Protein AF-A0A530BEJ3-F1 (afdb_monomer_lite)

Sequence (198 aa):
GYVRYDIGVGDVGSFDGARSFDHEDGDQQDTFYKNTRFTLKTWTGQETELGTLKTYTETRFNFGNRNGYGAFSTDGDPIGNPAGNKNVSLNFAWIQLGGLRVGKDESAFDTFIGYAGNVIQDTLVPYGDFDTNVVQYYFDAGNGFSAVVSLEEGSGVVGTIDSYVPHVVGGVKWTQGWGAITGVIAYDSNYEEVAGKV

Secondary structure (DSSP, 8-state):
-EEEEEEE-S-GGGSSEEEEE-TTT--EEEEEEEEEEEEEEEEEEEEETTEEEEEEEEEEEEEE--SBPPEE-TTS-EEE---EEPPPEEEEEEEEETTEEEEEE--HHHHTTTTT-S-TTGGGS--S-S-EEEEEEEEE-SSSEEEEEEEE---HHHHS-SSS--EEEEEEEEEETTEEEEEEEEEETTTTEEEEE-

pLDDT: mean 92.16, std 8.57, range [55.56, 98.44]

Foldseek 3Di:
DDKDKDKAFDALVVQFWEWWADPPPRDIDTDIWIKIKDKDKDKDWDQDPQGIKMWIWIKIKMWTWGSYFFDADPVGHTPITDIGTDDIDTQDTWIDTNQWIWFWFFDCQAPVVPHPPDDPCSPPDDDGASIWTWGKGWDDPVQQKIKMKIFTQGDDDQGGDPDPGGKIKIKIKGADPVGIDIKMKIQRPSVRDIDIDD

Structure (mmCIF, N/CA/C/O backbone):
data_AF-A0A530BEJ3-F1
#
_entry.id   AF-A0A530BEJ3-F1
#
loop_
_atom_site.group_PDB
_atom_site.id
_atom_site.type_symbol
_atom_site.label_atom_id
_atom_site.label_alt_id
_atom_site.label_comp_id
_atom_site.label_asym_id
_atom_site.label_entity_id
_atom_site.label_seq_id
_atom_site.pdbx_PDB_ins_code
_atom_site.Cartn_x
_atom_site.Cartn_y
_atom_site.Cartn_z
_atom_site.occupancy
_atom_site.B_iso_or_equiv
_atom_site.auth_seq_id
_atom_site.auth_comp_id
_atom_site.auth_asym_id
_atom_site.auth_atom_id
_atom_site.pdbx_PDB_model_num
ATOM 1 N N . GLY A 1 1 ? 14.530 -0.044 9.443 1.00 92.88 1 GLY A N 1
ATOM 2 C CA . GLY A 1 1 ? 14.523 0.013 7.967 1.00 92.88 1 GLY A CA 1
ATOM 3 C C . GLY A 1 1 ? 15.412 -1.072 7.394 1.00 92.88 1 GLY A C 1
ATOM 4 O O . GLY A 1 1 ? 16.004 -1.806 8.173 1.00 92.88 1 GLY A O 1
ATOM 5 N N . TYR A 1 2 ? 15.501 -1.188 6.071 1.00 97.06 2 TYR A N 1
ATOM 6 C CA . TYR A 1 2 ? 16.377 -2.150 5.385 1.00 97.06 2 TYR A CA 1
ATOM 7 C C . TYR A 1 2 ? 16.766 -1.646 3.991 1.00 97.06 2 TYR A C 1
ATOM 9 O O . TYR A 1 2 ? 16.135 -0.727 3.463 1.00 97.06 2 TYR A O 1
ATOM 17 N N . VAL A 1 3 ? 17.790 -2.262 3.399 1.00 97.69 3 VAL A N 1
ATOM 18 C CA . VAL A 1 3 ? 18.148 -2.085 1.987 1.00 97.69 3 VAL A CA 1
ATOM 19 C C . VAL A 1 3 ? 17.840 -3.377 1.240 1.00 97.69 3 VAL A C 1
ATOM 21 O O . VAL A 1 3 ? 18.161 -4.460 1.724 1.00 97.69 3 VAL A O 1
ATOM 24 N N . ARG A 1 4 ? 17.206 -3.260 0.076 1.00 96.44 4 ARG A N 1
ATOM 25 C CA . ARG A 1 4 ? 16.942 -4.361 -0.855 1.00 96.44 4 ARG A CA 1
ATOM 26 C C . ARG A 1 4 ? 17.582 -4.041 -2.199 1.00 96.44 4 ARG A C 1
ATOM 28 O O . ARG A 1 4 ? 17.553 -2.890 -2.629 1.00 96.44 4 ARG A O 1
ATOM 35 N N . TYR A 1 5 ? 18.146 -5.057 -2.837 1.00 96.75 5 TYR A N 1
ATOM 36 C CA . TYR A 1 5 ? 18.652 -4.982 -4.200 1.00 96.75 5 TYR A CA 1
ATOM 37 C C . TYR A 1 5 ? 17.941 -6.027 -5.049 1.00 96.75 5 TYR A C 1
ATOM 39 O O . TYR A 1 5 ? 17.932 -7.202 -4.688 1.00 96.75 5 TYR A O 1
ATOM 47 N N . ASP A 1 6 ? 17.362 -5.583 -6.155 1.00 94.44 6 ASP A N 1
ATOM 48 C CA . ASP A 1 6 ? 16.705 -6.421 -7.146 1.00 94.44 6 ASP A CA 1
ATOM 49 C C . ASP A 1 6 ? 17.544 -6.436 -8.422 1.00 94.44 6 ASP A C 1
ATOM 51 O O . ASP A 1 6 ? 17.973 -5.380 -8.901 1.00 94.44 6 ASP A O 1
ATOM 55 N N . ILE A 1 7 ? 17.762 -7.634 -8.965 1.00 95.25 7 ILE A N 1
ATOM 56 C CA . ILE A 1 7 ? 18.330 -7.846 -10.293 1.00 95.25 7 ILE A CA 1
ATOM 57 C C . ILE A 1 7 ? 17.435 -8.814 -11.063 1.00 95.25 7 ILE A C 1
ATOM 59 O O . ILE A 1 7 ? 17.108 -9.885 -10.558 1.00 95.25 7 ILE A O 1
ATOM 63 N N . GLY A 1 8 ? 17.036 -8.415 -12.265 1.00 92.94 8 GLY A N 1
ATOM 64 C CA . GLY A 1 8 ? 16.143 -9.171 -13.132 1.00 92.94 8 GLY A CA 1
ATOM 65 C C . GLY A 1 8 ? 16.723 -9.348 -14.531 1.00 92.94 8 GLY A C 1
ATOM 66 O O . GLY A 1 8 ? 17.549 -8.550 -14.991 1.00 92.94 8 GLY A O 1
ATOM 67 N N . VAL A 1 9 ? 16.303 -10.430 -15.179 1.00 92.69 9 VAL A N 1
ATOM 68 C CA . VAL A 1 9 ? 16.592 -10.774 -16.574 1.00 92.69 9 VAL A CA 1
ATOM 69 C C . VAL A 1 9 ? 15.315 -11.297 -17.214 1.00 92.69 9 VAL A C 1
ATOM 71 O O . VAL A 1 9 ? 14.452 -11.830 -16.518 1.00 92.69 9 VAL A O 1
ATOM 74 N N . GLY A 1 10 ? 15.228 -11.213 -18.537 1.00 88.69 10 GLY A N 1
ATOM 75 C CA . GLY A 1 10 ? 14.105 -11.751 -19.297 1.00 88.69 10 GLY A CA 1
ATOM 76 C C . GLY A 1 10 ? 13.384 -10.683 -20.101 1.00 88.69 10 GLY A C 1
ATOM 77 O O . GLY A 1 10 ? 13.915 -9.598 -20.342 1.00 88.69 10 GLY A O 1
ATOM 78 N N . ASP A 1 11 ? 12.179 -11.028 -20.538 1.00 88.12 11 ASP A N 1
ATOM 79 C CA . ASP A 1 11 ? 11.353 -10.159 -21.365 1.00 88.12 11 ASP A CA 1
ATOM 80 C C . ASP A 1 11 ? 10.745 -9.009 -20.548 1.00 88.12 11 ASP A C 1
ATOM 82 O O . ASP A 1 11 ? 10.451 -9.143 -19.360 1.00 88.12 11 ASP A O 1
ATOM 86 N N . VAL A 1 12 ? 10.522 -7.859 -21.185 1.00 86.62 12 VAL A N 1
ATOM 87 C CA . VAL A 1 12 ? 9.914 -6.695 -20.522 1.00 86.62 12 VAL A CA 1
ATOM 88 C C . VAL A 1 12 ? 8.526 -7.031 -19.962 1.00 86.62 12 VAL A C 1
ATOM 90 O O . VAL A 1 12 ? 8.186 -6.558 -18.879 1.00 86.62 12 VAL A O 1
ATOM 93 N N . GLY A 1 13 ? 7.761 -7.897 -20.632 1.00 82.88 13 GLY A N 1
ATOM 94 C CA . GLY A 1 13 ? 6.444 -8.349 -20.189 1.00 82.88 13 GLY A CA 1
ATOM 95 C C . GLY A 1 13 ? 6.450 -9.246 -18.947 1.00 82.88 13 GLY A C 1
ATOM 96 O O . GLY A 1 13 ? 5.382 -9.506 -18.400 1.00 82.88 13 GLY A O 1
ATOM 97 N N . SER A 1 14 ? 7.613 -9.706 -18.469 1.00 80.12 14 SER A N 1
ATOM 98 C CA . SER A 1 14 ? 7.716 -10.562 -17.279 1.00 80.12 14 SER A CA 1
ATOM 99 C C . SER A 1 14 ? 7.939 -9.792 -15.969 1.00 80.12 14 SER A C 1
ATOM 101 O O . SER A 1 14 ? 8.347 -10.410 -14.992 1.00 80.12 14 SER A O 1
ATOM 103 N N . PHE A 1 15 ? 7.751 -8.463 -15.946 1.00 79.25 15 PHE A N 1
ATOM 104 C CA . PHE A 1 15 ? 8.042 -7.521 -14.837 1.00 79.25 15 PHE A CA 1
ATOM 105 C C . PHE A 1 15 ? 9.501 -7.447 -14.348 1.00 79.25 15 PHE A C 1
ATOM 107 O O . PHE A 1 15 ? 9.870 -6.508 -13.639 1.00 79.25 15 PHE A O 1
ATOM 114 N N . ASP A 1 16 ? 10.344 -8.380 -14.784 1.00 85.69 16 ASP A N 1
ATOM 115 C CA . ASP A 1 16 ? 11.740 -8.514 -14.368 1.00 85.69 16 ASP A CA 1
ATOM 116 C C . ASP A 1 16 ? 12.731 -8.209 -15.506 1.00 85.69 16 ASP A C 1
ATOM 118 O O . ASP A 1 16 ? 13.935 -8.097 -15.270 1.00 85.69 16 ASP A O 1
ATOM 122 N N . GLY A 1 17 ? 12.249 -8.066 -16.744 1.00 90.62 17 GLY A N 1
ATOM 123 C CA . GLY A 1 17 ? 13.074 -7.736 -17.904 1.00 90.62 17 GLY A CA 1
ATOM 124 C C . GLY A 1 17 ? 13.313 -6.241 -18.093 1.00 90.62 17 GLY A C 1
ATOM 125 O O . GLY A 1 17 ? 12.565 -5.391 -17.607 1.00 90.62 17 GLY A O 1
ATOM 126 N N . ALA A 1 18 ? 14.353 -5.900 -18.844 1.00 95.25 18 ALA A N 1
ATOM 127 C CA . ALA A 1 18 ? 14.614 -4.537 -19.286 1.00 95.25 18 ALA A CA 1
ATOM 128 C C . ALA A 1 18 ? 15.302 -4.561 -20.651 1.00 95.25 18 ALA A C 1
ATOM 130 O O . ALA A 1 18 ? 16.124 -5.433 -20.926 1.00 95.25 18 ALA A O 1
ATOM 131 N N . ARG A 1 19 ? 15.010 -3.566 -21.489 1.00 95.38 19 ARG A N 1
ATOM 132 C CA . ARG A 1 19 ? 15.746 -3.315 -22.734 1.00 95.38 19 ARG A CA 1
ATOM 133 C C . ARG A 1 19 ? 16.326 -1.913 -22.751 1.00 95.38 19 ARG A C 1
ATOM 135 O O . ARG A 1 19 ? 15.795 -1.012 -22.104 1.00 95.38 19 ARG A O 1
ATOM 142 N N . SER A 1 20 ? 17.401 -1.732 -23.505 1.00 94.88 20 SER A N 1
ATOM 143 C CA . SER A 1 20 ? 18.014 -0.435 -23.800 1.00 94.88 20 SER A CA 1
ATOM 144 C C . SER A 1 20 ? 18.422 -0.385 -25.272 1.00 94.88 20 SER A C 1
ATOM 146 O O . SER A 1 20 ? 18.297 -1.381 -25.977 1.00 94.88 20 SER A O 1
ATOM 148 N N . PHE A 1 21 ? 18.884 0.770 -25.733 1.00 94.06 21 PHE A N 1
ATOM 149 C CA . PHE A 1 21 ? 19.550 0.889 -27.025 1.00 94.06 21 PHE A CA 1
ATOM 150 C C . PHE A 1 21 ? 21.055 0.764 -26.834 1.00 94.06 21 PHE A C 1
ATOM 152 O O . PHE A 1 21 ? 21.587 1.244 -25.824 1.00 94.06 21 PHE A O 1
ATOM 159 N N . ASP A 1 22 ? 21.706 0.099 -27.777 1.00 90.50 22 ASP A N 1
ATOM 160 C CA . ASP A 1 22 ? 23.146 0.166 -27.935 1.00 90.50 22 ASP A CA 1
ATOM 161 C C . ASP A 1 22 ? 23.562 1.602 -28.301 1.00 90.50 22 ASP A C 1
ATOM 163 O O . ASP A 1 22 ? 22.827 2.332 -28.969 1.00 90.50 22 ASP A O 1
ATOM 167 N N . HIS A 1 23 ? 24.712 2.044 -27.797 1.00 86.56 23 HIS A N 1
ATOM 168 C CA . HIS A 1 23 ? 25.168 3.422 -27.987 1.00 86.56 23 HIS A CA 1
ATOM 169 C C . HIS A 1 23 ? 25.959 3.637 -29.285 1.00 86.56 23 HIS A C 1
ATOM 171 O O . HIS A 1 23 ? 26.172 4.789 -29.660 1.00 86.56 23 HIS A O 1
ATOM 177 N N . GLU A 1 24 ? 26.416 2.573 -29.942 1.00 86.94 24 GLU A N 1
ATOM 178 C CA . GLU A 1 24 ? 27.196 2.628 -31.177 1.00 86.94 24 GLU A CA 1
ATOM 179 C C . GLU A 1 24 ? 26.294 2.591 -32.414 1.00 86.94 24 GLU A C 1
ATOM 181 O O . GLU A 1 24 ? 26.478 3.408 -33.319 1.00 86.94 24 GLU A O 1
ATOM 186 N N . ASP A 1 25 ? 25.298 1.701 -32.440 1.00 87.19 25 ASP A N 1
ATOM 187 C CA . ASP A 1 25 ? 24.424 1.499 -33.607 1.00 87.19 25 ASP A CA 1
ATOM 188 C C . ASP A 1 25 ? 22.932 1.786 -33.357 1.00 87.19 25 ASP A C 1
ATOM 190 O O . ASP A 1 25 ? 22.165 1.926 -34.312 1.00 87.19 25 ASP A O 1
ATOM 194 N N . GLY A 1 26 ? 22.520 1.974 -32.098 1.00 85.50 26 GLY A N 1
ATOM 195 C CA . GLY A 1 26 ? 21.131 2.259 -31.736 1.00 85.50 26 GLY A CA 1
ATOM 196 C C . GLY A 1 26 ? 20.221 1.030 -31.729 1.00 85.50 26 GLY A C 1
ATOM 197 O O . GLY A 1 26 ? 19.017 1.177 -31.486 1.00 85.50 26 GLY A O 1
ATOM 198 N N . ASP A 1 27 ? 20.762 -0.170 -31.954 1.00 90.69 27 ASP A N 1
ATOM 199 C CA . ASP A 1 27 ? 19.980 -1.398 -31.935 1.00 90.69 27 ASP A CA 1
ATOM 200 C C . ASP A 1 27 ? 19.428 -1.673 -30.535 1.00 90.69 27 ASP A C 1
ATOM 202 O O . ASP A 1 27 ? 20.025 -1.363 -29.500 1.00 90.69 27 ASP A O 1
ATOM 206 N N . GLN A 1 28 ? 18.237 -2.267 -30.481 1.00 92.06 28 GLN A N 1
ATOM 207 C CA . GLN A 1 28 ? 17.634 -2.629 -29.208 1.00 92.06 28 GLN A CA 1
ATOM 208 C C . GLN A 1 28 ? 18.311 -3.876 -28.630 1.00 92.06 28 GLN A C 1
ATOM 210 O O . GLN A 1 28 ? 18.335 -4.929 -29.262 1.00 92.06 28 GLN A O 1
ATOM 215 N N . GLN A 1 29 ? 18.765 -3.771 -27.383 1.00 92.44 29 GLN A N 1
ATOM 216 C CA . GLN A 1 29 ? 19.419 -4.840 -26.638 1.00 92.44 29 GLN A CA 1
ATOM 217 C C . GLN A 1 29 ? 18.641 -5.193 -25.370 1.00 92.44 29 GLN A C 1
ATOM 219 O O . GLN A 1 29 ? 18.113 -4.317 -24.672 1.00 92.44 29 GLN A O 1
ATOM 224 N N . ASP A 1 30 ? 18.619 -6.482 -25.035 1.00 93.50 30 ASP A N 1
ATOM 225 C CA . ASP A 1 30 ? 18.234 -6.936 -23.700 1.00 93.50 30 ASP A CA 1
ATOM 226 C C . ASP A 1 30 ? 19.287 -6.491 -22.675 1.00 93.50 30 ASP A C 1
ATOM 228 O O . ASP A 1 30 ? 20.491 -6.479 -22.934 1.00 93.50 30 ASP A O 1
ATOM 232 N N . THR A 1 31 ? 18.839 -6.104 -21.483 1.00 93.88 31 THR A N 1
ATOM 233 C CA . THR A 1 31 ? 19.718 -5.698 -20.385 1.00 93.88 31 THR A CA 1
ATOM 234 C C . THR A 1 31 ? 19.159 -6.148 -19.038 1.00 93.88 31 THR A C 1
ATOM 236 O O . THR A 1 31 ? 18.049 -6.665 -18.930 1.00 93.88 31 THR A O 1
ATOM 239 N N . PHE A 1 32 ? 19.940 -5.961 -17.978 1.00 94.56 32 PHE A N 1
ATOM 240 C CA . PHE A 1 32 ? 19.498 -6.281 -16.626 1.00 94.56 32 PHE A CA 1
ATOM 241 C C . PHE A 1 32 ? 18.538 -5.215 -16.105 1.00 94.56 32 PHE A C 1
ATOM 243 O O . PHE A 1 32 ? 18.866 -4.024 -16.105 1.00 94.56 32 PHE A O 1
ATOM 250 N N . TYR A 1 33 ? 17.408 -5.637 -15.545 1.00 95.75 33 TYR A N 1
ATOM 251 C CA . TYR A 1 33 ? 16.667 -4.794 -14.614 1.00 95.75 33 TYR A CA 1
ATOM 252 C C . TYR A 1 33 ? 17.439 -4.724 -13.293 1.00 95.75 33 TYR A C 1
ATOM 254 O O . TYR A 1 33 ? 17.886 -5.747 -12.778 1.00 95.75 33 TYR A O 1
ATOM 262 N N . LYS A 1 34 ? 17.641 -3.524 -12.746 1.00 96.38 34 LYS A N 1
ATOM 263 C CA . LYS A 1 34 ? 18.366 -3.294 -11.491 1.00 96.38 34 LYS A CA 1
ATOM 264 C C . LYS A 1 34 ? 17.678 -2.215 -10.676 1.00 96.38 34 LYS A C 1
ATOM 266 O O . LYS A 1 34 ? 17.465 -1.106 -11.168 1.00 96.38 34 LYS A O 1
ATOM 271 N N . ASN A 1 35 ? 17.409 -2.505 -9.405 1.00 96.44 35 ASN A N 1
ATOM 272 C CA . ASN A 1 35 ? 16.809 -1.543 -8.488 1.00 96.44 35 ASN A CA 1
ATOM 273 C C . ASN A 1 35 ? 17.326 -1.723 -7.054 1.00 96.44 35 ASN A C 1
ATOM 275 O O . ASN A 1 35 ? 17.108 -2.754 -6.425 1.00 96.44 35 ASN A O 1
ATOM 279 N N . THR A 1 36 ? 17.959 -0.687 -6.509 1.00 97.94 36 THR A N 1
ATOM 280 C CA . THR A 1 36 ? 18.269 -0.581 -5.080 1.00 97.94 36 THR A CA 1
ATOM 281 C C . THR A 1 36 ? 17.160 0.198 -4.387 1.00 97.94 36 THR A C 1
ATOM 283 O O . THR A 1 36 ? 16.806 1.291 -4.830 1.00 97.94 36 THR A O 1
ATOM 286 N N . ARG A 1 37 ? 16.655 -0.313 -3.263 1.00 97.88 37 ARG A N 1
ATOM 287 C CA . ARG A 1 37 ? 15.682 0.362 -2.400 1.00 97.88 37 ARG A CA 1
ATOM 288 C C . ARG A 1 37 ? 16.216 0.498 -0.984 1.00 97.88 37 ARG A C 1
ATOM 290 O O . ARG A 1 37 ? 16.525 -0.508 -0.354 1.00 97.88 37 ARG A O 1
ATOM 297 N N . PHE A 1 38 ? 16.214 1.712 -0.446 1.00 98.31 38 PHE A N 1
ATOM 298 C CA . PHE A 1 38 ? 16.290 1.948 0.994 1.00 98.31 38 PHE A CA 1
ATOM 299 C C . PHE A 1 38 ? 14.885 2.195 1.546 1.00 98.31 38 PHE A C 1
ATOM 301 O O . PHE A 1 38 ? 14.165 3.067 1.060 1.00 98.31 38 PHE A O 1
ATOM 308 N N . THR A 1 39 ? 14.500 1.426 2.562 1.00 98.38 39 THR A N 1
ATOM 309 C CA . THR A 1 39 ? 13.225 1.576 3.270 1.00 98.38 39 THR A CA 1
ATOM 310 C C . THR A 1 39 ? 13.486 2.102 4.674 1.00 98.38 39 THR A C 1
ATOM 312 O O . THR A 1 39 ? 14.068 1.396 5.507 1.00 98.38 39 THR A O 1
ATOM 315 N N . LEU A 1 40 ? 13.017 3.315 4.962 1.00 98.06 40 LEU A N 1
ATOM 316 C CA . LEU A 1 40 ? 13.006 3.887 6.303 1.00 98.06 40 LEU A CA 1
ATOM 317 C C . LEU A 1 40 ? 11.655 3.592 6.953 1.00 98.06 40 LEU A C 1
ATOM 319 O O . LEU A 1 40 ? 10.612 3.904 6.392 1.00 98.06 40 LEU A O 1
ATOM 323 N N . LYS A 1 41 ? 11.697 2.982 8.138 1.00 98.06 41 LYS A N 1
ATOM 324 C C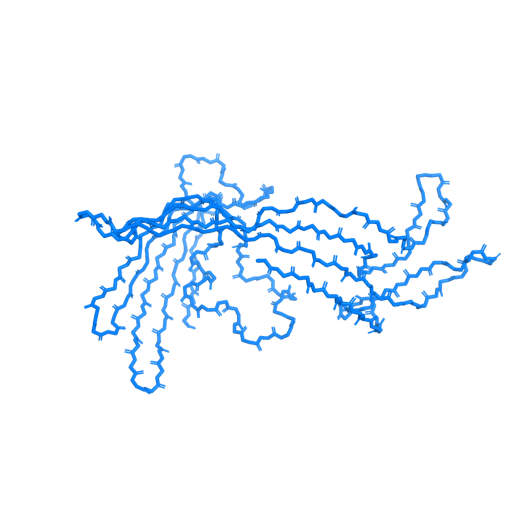A . LYS A 1 41 ? 10.513 2.694 8.948 1.00 98.06 41 LYS A CA 1
ATOM 325 C C . LYS A 1 41 ? 10.690 3.350 10.302 1.00 98.06 41 LYS A C 1
ATOM 327 O O . LYS A 1 41 ? 11.733 3.124 10.922 1.00 98.06 41 LYS A O 1
ATOM 332 N N . THR A 1 42 ? 9.697 4.104 10.749 1.00 97.62 42 THR A N 1
ATOM 333 C CA . THR A 1 42 ? 9.625 4.615 12.121 1.00 97.62 42 THR A CA 1
ATOM 334 C C . THR A 1 42 ? 8.328 4.140 12.749 1.00 97.62 42 THR A C 1
ATOM 336 O O . THR A 1 42 ? 7.308 4.025 12.072 1.00 97.62 42 THR A O 1
ATOM 339 N N . TRP A 1 43 ? 8.377 3.803 14.031 1.00 97.38 43 TRP A N 1
ATOM 340 C CA . TRP A 1 43 ? 7.192 3.400 14.768 1.00 97.38 43 TRP A CA 1
ATOM 341 C C . TRP A 1 43 ? 7.340 3.732 16.242 1.00 97.38 43 TRP A C 1
ATOM 343 O O . TRP A 1 43 ? 8.448 3.741 16.783 1.00 97.38 43 TRP A O 1
ATOM 353 N N . THR A 1 44 ? 6.209 3.979 16.891 1.00 96.94 44 THR A N 1
ATOM 354 C CA . THR A 1 44 ? 6.122 4.140 18.344 1.00 96.94 44 THR A CA 1
ATOM 355 C C . THR A 1 44 ? 4.971 3.306 18.890 1.00 96.94 44 THR A C 1
ATOM 357 O O . THR A 1 44 ? 4.037 2.964 18.164 1.00 96.94 44 THR A O 1
ATOM 360 N N . GLY A 1 45 ? 5.059 2.960 20.171 1.00 95.19 45 GLY A N 1
ATOM 361 C CA . GLY A 1 45 ? 4.015 2.267 20.913 1.00 95.19 45 GLY A CA 1
ATOM 362 C C . GLY A 1 45 ? 4.014 2.773 22.347 1.00 95.19 45 GLY A C 1
ATOM 363 O O . GLY A 1 45 ? 5.040 2.686 23.018 1.00 95.19 45 GLY A O 1
ATOM 364 N N . GLN A 1 46 ? 2.894 3.327 22.797 1.00 95.38 46 GLN A N 1
ATOM 365 C CA . GLN A 1 46 ? 2.724 3.815 24.160 1.00 95.38 46 GLN A CA 1
ATOM 366 C C . GLN A 1 46 ? 1.411 3.293 24.732 1.00 95.38 46 GLN A C 1
ATOM 368 O O . GLN A 1 46 ? 0.357 3.474 24.132 1.00 95.38 46 GLN A O 1
ATOM 373 N N . GLU A 1 47 ? 1.469 2.672 25.906 1.00 94.88 47 GLU A N 1
ATOM 374 C CA . GLU A 1 47 ? 0.265 2.261 26.624 1.00 94.88 47 GLU A CA 1
ATOM 375 C C . GLU A 1 47 ? -0.478 3.482 27.173 1.00 94.88 47 GLU A C 1
ATOM 377 O O . GLU A 1 47 ? 0.123 4.389 27.756 1.00 94.88 47 GLU A O 1
ATOM 382 N N . THR A 1 48 ? -1.792 3.501 26.973 1.00 93.00 48 THR A N 1
ATOM 383 C CA . THR A 1 48 ? -2.697 4.540 27.472 1.00 93.00 48 THR A CA 1
ATOM 384 C C . THR A 1 48 ? -3.917 3.888 28.116 1.00 93.00 48 THR A C 1
ATOM 386 O O . THR A 1 48 ? -4.155 2.692 27.951 1.00 93.00 48 THR A O 1
ATOM 389 N N . GLU A 1 49 ? -4.739 4.677 28.806 1.00 90.44 49 GLU A N 1
ATOM 390 C CA . GLU A 1 49 ? -6.006 4.203 29.384 1.00 90.44 49 GLU A CA 1
ATOM 391 C C . GLU A 1 49 ? -6.998 3.680 28.327 1.00 90.44 49 GLU A C 1
ATOM 393 O O . GLU A 1 49 ? -7.887 2.896 28.644 1.00 90.44 49 GLU A O 1
ATOM 398 N N . LEU A 1 50 ? -6.827 4.080 27.061 1.00 86.88 50 LEU A N 1
ATOM 399 C CA . LEU A 1 50 ? -7.665 3.693 25.921 1.00 86.88 50 LEU A CA 1
ATOM 400 C C . LEU A 1 50 ? -7.023 2.579 25.065 1.00 86.88 50 LEU A C 1
ATOM 402 O O . LEU A 1 50 ? -7.467 2.310 23.948 1.00 86.88 50 LEU A O 1
ATOM 406 N N . GLY A 1 51 ? -5.964 1.942 25.576 1.00 89.12 51 GLY A N 1
ATOM 407 C CA . GLY A 1 51 ? -5.160 0.931 24.886 1.00 89.12 51 GLY A CA 1
ATOM 408 C C . GLY A 1 51 ? -3.840 1.478 24.337 1.00 89.12 51 GLY A C 1
ATOM 409 O O . GLY A 1 51 ? -3.460 2.623 24.592 1.00 89.12 51 GLY A O 1
ATOM 410 N N . THR A 1 52 ? -3.113 0.662 23.572 1.00 92.56 52 THR A N 1
ATOM 411 C CA . THR A 1 52 ? -1.822 1.063 22.998 1.00 92.56 52 THR A CA 1
ATOM 412 C C . THR A 1 52 ? -2.008 2.086 21.874 1.00 92.56 52 THR A C 1
ATOM 414 O O . THR A 1 52 ? -2.594 1.773 20.834 1.00 92.56 52 THR A O 1
ATOM 417 N N . LEU A 1 53 ? -1.443 3.281 22.044 1.00 96.31 53 LEU A N 1
ATOM 418 C CA . LEU A 1 53 ? -1.251 4.264 20.984 1.00 96.31 53 LEU A CA 1
ATOM 419 C C . LEU A 1 53 ? -0.049 3.855 20.128 1.00 96.31 53 LEU A C 1
ATOM 421 O O . LEU A 1 53 ? 1.074 3.776 20.625 1.00 96.31 53 LEU A O 1
ATOM 425 N N . LYS A 1 54 ? -0.275 3.606 18.841 1.00 97.25 54 LYS A N 1
ATOM 426 C CA . LYS A 1 54 ? 0.745 3.205 17.869 1.00 97.25 54 LYS A CA 1
ATOM 427 C C . LYS A 1 54 ? 0.868 4.256 16.779 1.00 97.25 54 LYS A C 1
ATOM 429 O O . LYS A 1 54 ? -0.140 4.755 16.295 1.00 97.25 54 LYS A O 1
ATOM 434 N N . THR A 1 55 ? 2.088 4.542 16.349 1.00 97.81 55 THR A N 1
ATOM 435 C CA . THR A 1 55 ? 2.338 5.269 15.097 1.00 97.81 55 THR A CA 1
ATOM 436 C C . THR A 1 55 ? 3.230 4.426 14.208 1.00 97.81 55 THR A C 1
ATOM 438 O O . THR A 1 55 ? 4.072 3.678 14.715 1.00 97.81 55 THR A O 1
ATOM 441 N N . 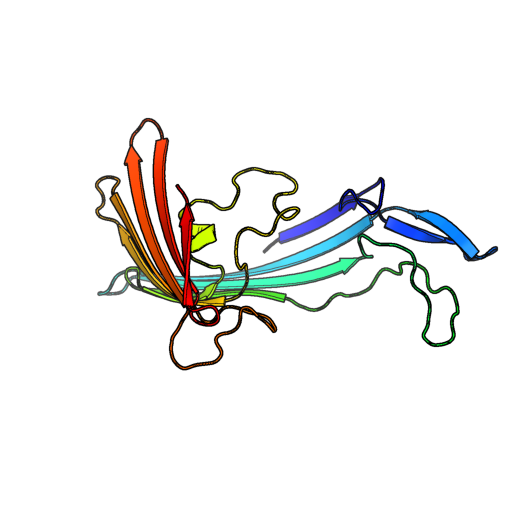TYR A 1 56 ? 3.050 4.529 12.897 1.00 97.94 56 TYR A N 1
ATOM 442 C CA . TYR A 1 56 ? 3.887 3.839 11.927 1.00 97.94 56 TYR A CA 1
ATOM 443 C C . TYR A 1 56 ? 4.049 4.684 10.672 1.00 97.94 56 TYR A C 1
ATOM 445 O O . TYR A 1 56 ? 3.073 5.220 10.146 1.00 97.94 56 TYR A O 1
ATOM 453 N N . THR A 1 57 ? 5.281 4.771 10.174 1.00 98.25 57 THR A N 1
ATOM 454 C CA . THR A 1 57 ? 5.563 5.316 8.848 1.00 98.25 57 THR A CA 1
ATOM 455 C C . THR A 1 57 ? 6.518 4.418 8.071 1.00 98.25 57 THR A C 1
ATOM 457 O O . THR A 1 57 ? 7.416 3.793 8.646 1.00 98.25 57 THR A O 1
ATOM 460 N N . GLU A 1 58 ? 6.345 4.375 6.752 1.00 98.00 58 GLU A N 1
ATOM 461 C CA . GLU A 1 58 ? 7.261 3.722 5.821 1.00 98.00 58 GLU A CA 1
ATOM 462 C C . GLU A 1 58 ? 7.515 4.613 4.603 1.00 98.00 58 GLU A C 1
ATOM 464 O O . GLU A 1 58 ? 6.617 4.864 3.801 1.00 98.00 58 GLU A O 1
ATOM 469 N N . THR A 1 59 ? 8.764 5.044 4.434 1.00 97.88 59 THR A N 1
ATOM 470 C CA . THR A 1 59 ? 9.227 5.819 3.277 1.00 97.88 59 THR A CA 1
ATOM 471 C C . THR A 1 59 ? 10.241 5.005 2.482 1.00 97.88 59 THR A C 1
ATOM 473 O O . THR A 1 59 ? 11.133 4.376 3.064 1.00 97.88 59 THR A O 1
ATOM 476 N N . ARG A 1 60 ? 10.144 5.026 1.149 1.00 97.62 60 ARG A N 1
ATOM 477 C CA . ARG A 1 60 ? 11.060 4.300 0.259 1.00 97.62 60 ARG A CA 1
ATOM 478 C C . ARG A 1 60 ? 11.796 5.250 -0.681 1.00 97.62 60 ARG A C 1
ATOM 480 O O . ARG A 1 60 ? 11.204 6.120 -1.314 1.00 97.62 60 ARG A O 1
ATOM 487 N N . PHE A 1 61 ? 13.096 5.012 -0.805 1.00 98.00 61 PHE A N 1
ATOM 488 C CA . PHE A 1 61 ? 14.010 5.697 -1.714 1.00 98.00 61 PHE A CA 1
ATOM 489 C C . PHE A 1 61 ? 14.553 4.660 -2.688 1.00 98.00 61 PHE A C 1
ATOM 491 O O . PHE A 1 61 ? 15.056 3.623 -2.248 1.00 98.00 61 PHE A O 1
ATOM 498 N N . ASN A 1 62 ? 14.439 4.903 -3.993 1.00 97.94 62 ASN A N 1
ATOM 499 C CA . ASN A 1 62 ? 14.822 3.920 -5.004 1.00 97.94 62 ASN A CA 1
ATOM 500 C C . ASN A 1 62 ? 15.800 4.521 -6.021 1.00 97.94 62 ASN A C 1
ATOM 502 O O . ASN A 1 62 ? 15.621 5.656 -6.460 1.00 97.94 62 ASN A O 1
ATOM 506 N N . PHE A 1 63 ? 16.788 3.727 -6.429 1.00 97.88 63 PHE A N 1
ATOM 507 C CA . PHE A 1 63 ? 17.689 4.018 -7.543 1.00 97.88 63 PHE A CA 1
ATOM 508 C C . PHE A 1 63 ? 17.740 2.813 -8.475 1.00 97.88 63 PHE A C 1
ATOM 510 O O . PHE A 1 63 ? 17.963 1.689 -8.024 1.00 97.88 63 PHE A O 1
ATOM 517 N N . GLY A 1 64 ? 17.559 3.030 -9.772 1.00 96.94 64 GLY A N 1
ATOM 518 C CA . GLY A 1 64 ? 17.584 1.939 -10.737 1.00 96.94 64 GLY A CA 1
ATOM 519 C C . GLY A 1 64 ? 17.032 2.324 -12.095 1.00 96.94 64 GLY A C 1
ATOM 520 O O . GLY A 1 64 ? 16.544 3.441 -12.279 1.00 96.94 64 GLY A O 1
ATOM 521 N N . ASN A 1 65 ? 17.098 1.385 -13.034 1.00 95.56 65 ASN A N 1
ATOM 522 C CA . ASN A 1 65 ? 16.405 1.500 -14.314 1.00 95.56 65 ASN A CA 1
ATOM 523 C C . ASN A 1 65 ? 14.937 1.047 -14.170 1.00 95.56 65 ASN A C 1
ATOM 525 O O . ASN A 1 65 ? 14.413 0.872 -13.056 1.00 95.56 65 ASN A O 1
ATOM 529 N N . ARG A 1 66 ? 14.230 0.951 -15.296 1.00 93.06 66 ARG A N 1
ATOM 530 C CA . ARG A 1 66 ? 12.806 0.596 -15.354 1.00 93.06 66 ARG A CA 1
ATOM 531 C C . ARG A 1 66 ? 12.648 -0.818 -15.906 1.00 93.06 66 ARG A C 1
ATOM 533 O O . ARG A 1 66 ? 13.407 -1.205 -16.790 1.00 93.06 66 ARG A O 1
ATOM 540 N N . ASN A 1 67 ? 11.646 -1.554 -15.433 1.00 92.50 67 ASN A N 1
ATOM 541 C CA . ASN A 1 67 ? 11.118 -2.672 -16.206 1.00 92.50 67 ASN A CA 1
ATOM 542 C C . ASN A 1 67 ? 10.408 -2.056 -17.420 1.00 92.50 67 ASN A C 1
ATOM 544 O O . ASN A 1 67 ? 9.397 -1.375 -17.273 1.00 92.50 67 ASN A O 1
ATOM 548 N N . GLY A 1 68 ? 11.047 -2.131 -18.584 1.00 92.50 68 GLY A N 1
ATOM 549 C CA . GLY A 1 68 ? 10.637 -1.345 -19.739 1.00 92.50 68 GLY A CA 1
ATOM 550 C C . GLY A 1 68 ? 11.639 -1.378 -20.883 1.00 92.50 68 GLY A C 1
ATOM 551 O O . GLY A 1 68 ? 12.762 -1.874 -20.751 1.00 92.50 68 GLY A O 1
ATOM 552 N N . TYR A 1 69 ? 11.208 -0.817 -22.008 1.00 92.69 69 TYR A N 1
ATOM 553 C CA . TYR A 1 69 ? 12.033 -0.623 -23.193 1.00 92.69 69 TYR A CA 1
ATOM 554 C C . TYR A 1 69 ? 12.908 0.631 -23.079 1.00 92.69 69 TYR A C 1
ATOM 556 O O . TYR A 1 69 ? 12.672 1.501 -22.236 1.00 92.69 69 TYR A O 1
ATOM 564 N N . GLY A 1 70 ? 13.908 0.728 -23.959 1.00 91.44 70 GLY A N 1
ATOM 565 C CA . GLY A 1 70 ? 14.651 1.967 -24.157 1.00 91.44 70 GLY A CA 1
ATOM 566 C C . GLY A 1 70 ? 13.711 3.101 -24.572 1.00 91.44 70 GLY A C 1
ATOM 567 O O . GLY A 1 70 ? 12.782 2.893 -25.351 1.00 91.44 70 GLY A O 1
ATOM 568 N N . ALA A 1 71 ? 13.940 4.290 -24.026 1.00 91.62 71 ALA A N 1
ATOM 569 C CA . ALA A 1 71 ? 13.179 5.491 -24.329 1.00 91.62 71 ALA A CA 1
ATOM 570 C C . ALA A 1 71 ? 13.916 6.377 -25.346 1.00 91.62 71 ALA A C 1
ATOM 572 O O . ALA A 1 71 ? 15.109 6.193 -25.611 1.00 91.62 71 ALA A O 1
ATOM 573 N N . PHE A 1 72 ? 13.194 7.368 -25.867 1.00 91.44 72 PHE A N 1
ATOM 574 C CA . PHE A 1 72 ? 13.713 8.429 -26.729 1.00 91.44 72 PHE A CA 1
ATOM 575 C C . PHE A 1 72 ? 13.579 9.789 -26.033 1.00 91.44 72 PHE A C 1
ATOM 577 O O . PHE A 1 72 ? 12.727 9.965 -25.157 1.00 91.44 72 PHE A O 1
ATOM 584 N N . SER A 1 73 ? 14.431 10.742 -26.403 1.00 89.75 73 SER A N 1
ATOM 585 C CA . SER A 1 73 ? 14.295 12.146 -26.020 1.00 89.75 73 SER A CA 1
ATOM 586 C C . SER A 1 73 ? 13.080 12.779 -26.713 1.00 89.75 73 SER A C 1
ATOM 588 O O . SER A 1 73 ? 12.476 12.195 -27.614 1.00 89.75 73 SER A O 1
ATOM 590 N N . THR A 1 74 ? 12.729 14.005 -26.321 1.00 91.50 74 THR A N 1
ATOM 591 C CA . THR A 1 74 ? 11.708 14.802 -27.025 1.00 91.50 74 THR A CA 1
ATOM 592 C C . THR A 1 74 ? 12.084 15.103 -28.474 1.00 91.50 74 THR A C 1
ATOM 594 O O . THR A 1 74 ? 11.196 15.286 -29.300 1.00 91.50 74 THR A O 1
ATOM 597 N N . ASP A 1 75 ? 13.383 15.120 -28.770 1.00 91.25 75 ASP A N 1
ATOM 598 C CA . ASP A 1 75 ? 13.934 15.398 -30.097 1.00 91.25 75 ASP A CA 1
ATOM 599 C C . ASP A 1 75 ? 14.077 14.117 -30.945 1.00 91.25 75 ASP A C 1
ATOM 601 O O . ASP A 1 75 ? 14.447 14.183 -32.114 1.00 91.25 75 ASP A O 1
ATOM 605 N N . GLY A 1 76 ? 13.723 12.953 -30.380 1.00 87.69 76 GLY A N 1
ATOM 606 C CA . GLY A 1 76 ? 13.725 11.657 -31.063 1.00 87.69 76 GLY A CA 1
ATOM 607 C C . GLY A 1 76 ? 15.022 10.857 -30.927 1.00 87.69 76 GLY A C 1
ATOM 608 O O . GLY A 1 76 ? 15.122 9.779 -31.509 1.00 87.69 76 GLY A O 1
ATOM 609 N N . ASP A 1 77 ? 15.991 11.331 -30.144 1.00 88.19 77 ASP A N 1
ATOM 610 C CA . ASP A 1 77 ? 17.266 10.636 -29.946 1.00 88.19 77 ASP A CA 1
ATOM 611 C C . ASP A 1 77 ? 17.122 9.467 -28.958 1.00 88.19 77 ASP A C 1
ATOM 613 O O . ASP A 1 77 ? 16.470 9.625 -27.919 1.00 88.19 77 ASP A O 1
ATOM 617 N N . PRO A 1 78 ? 17.736 8.296 -29.209 1.00 88.50 78 PRO A N 1
ATOM 618 C CA . PRO A 1 78 ? 17.684 7.176 -28.276 1.00 88.50 78 PRO A CA 1
ATOM 619 C C . PRO A 1 78 ? 18.406 7.529 -26.967 1.00 88.50 78 PRO A C 1
ATOM 621 O O . PRO A 1 78 ? 19.607 7.785 -26.944 1.00 88.50 78 PRO A O 1
ATOM 624 N N . ILE A 1 79 ? 17.676 7.496 -25.848 1.00 89.19 79 ILE A N 1
ATOM 625 C CA . ILE A 1 79 ? 18.232 7.695 -24.495 1.00 89.19 79 ILE A CA 1
ATOM 626 C C . ILE A 1 79 ? 18.424 6.373 -23.740 1.00 89.19 79 ILE A C 1
ATOM 628 O O . ILE A 1 79 ? 19.060 6.345 -22.686 1.00 89.19 79 ILE A O 1
ATOM 632 N N . GLY A 1 80 ? 17.875 5.274 -24.265 1.00 92.88 80 GLY A N 1
ATOM 633 C CA . GLY A 1 80 ? 17.954 3.951 -23.651 1.00 92.88 80 GLY A CA 1
ATOM 634 C C . GLY A 1 80 ? 17.115 3.851 -22.377 1.00 92.88 80 GLY A C 1
ATOM 635 O O . GLY A 1 80 ? 16.110 4.543 -22.218 1.00 92.88 80 GLY A O 1
ATOM 636 N N . ASN A 1 81 ? 17.503 2.969 -21.459 1.00 94.38 81 ASN A N 1
ATOM 637 C CA . ASN A 1 81 ? 16.826 2.792 -20.169 1.00 94.38 81 ASN A CA 1
ATOM 638 C C . ASN A 1 81 ? 17.775 3.140 -19.009 1.00 94.38 81 ASN A C 1
ATOM 640 O O . ASN A 1 81 ? 18.258 2.248 -18.301 1.00 94.38 81 ASN A O 1
ATOM 644 N N . PRO A 1 82 ? 18.099 4.437 -18.836 1.00 93.56 82 PRO A N 1
ATOM 645 C CA . PRO A 1 82 ? 19.106 4.867 -17.880 1.00 93.56 82 PRO A CA 1
ATOM 646 C C . PRO A 1 82 ? 18.623 4.655 -16.445 1.00 93.56 82 PRO A C 1
ATOM 648 O O . PRO A 1 82 ? 17.460 4.905 -16.107 1.00 93.56 82 PRO A O 1
ATOM 651 N N . ALA A 1 83 ? 19.548 4.228 -15.585 1.00 95.75 83 ALA A N 1
ATOM 652 C CA . ALA A 1 83 ? 19.312 4.177 -14.152 1.00 95.75 83 ALA A CA 1
ATOM 653 C C . ALA A 1 83 ? 19.338 5.587 -13.549 1.00 95.75 83 ALA A C 1
ATOM 655 O O . ALA A 1 83 ? 20.174 6.415 -13.908 1.00 95.75 83 ALA A O 1
ATOM 656 N N . GLY A 1 84 ? 18.446 5.847 -12.599 1.00 96.00 84 GLY A N 1
ATOM 657 C CA . GLY A 1 84 ? 18.388 7.126 -11.903 1.00 96.00 84 GLY A CA 1
ATOM 658 C C . GLY A 1 84 ? 17.674 7.032 -10.564 1.00 96.00 84 GLY A C 1
ATOM 659 O O . GLY A 1 84 ? 17.093 5.998 -10.219 1.00 96.00 84 GLY A O 1
ATOM 660 N N . ASN A 1 85 ? 17.714 8.132 -9.809 1.00 97.69 85 ASN A N 1
ATOM 661 C CA . ASN A 1 85 ? 16.878 8.284 -8.622 1.00 97.69 85 ASN A CA 1
ATOM 662 C C . ASN A 1 85 ? 15.409 8.317 -9.047 1.00 97.69 85 ASN A C 1
ATOM 664 O O . ASN A 1 85 ? 15.034 9.058 -9.956 1.00 97.69 85 ASN A O 1
ATOM 668 N N . LYS A 1 86 ? 14.583 7.517 -8.379 1.00 95.62 86 LYS A N 1
ATOM 669 C CA . LYS A 1 86 ? 13.129 7.537 -8.535 1.00 95.62 86 LYS A CA 1
ATOM 670 C C . LYS A 1 86 ? 12.521 8.447 -7.469 1.00 95.62 86 LYS A C 1
ATOM 672 O O . LYS A 1 86 ? 13.181 8.808 -6.493 1.00 95.62 86 LYS A O 1
ATOM 677 N N . ASN A 1 87 ? 11.247 8.781 -7.646 1.00 96.00 87 ASN A N 1
ATOM 678 C CA . ASN A 1 87 ? 10.502 9.547 -6.656 1.00 96.00 87 ASN A CA 1
ATOM 679 C C . ASN A 1 87 ? 10.529 8.847 -5.291 1.00 96.00 87 ASN A C 1
ATOM 681 O O . ASN A 1 87 ? 10.497 7.616 -5.196 1.00 96.00 87 ASN A O 1
ATOM 685 N N . VAL A 1 88 ? 10.585 9.657 -4.236 1.00 96.25 88 VAL A N 1
ATOM 686 C CA . VAL A 1 88 ? 10.397 9.183 -2.865 1.00 96.25 88 VAL A CA 1
ATOM 687 C C . VAL A 1 88 ? 8.924 8.834 -2.691 1.00 96.25 88 VAL A C 1
ATOM 689 O O . VAL A 1 88 ? 8.066 9.645 -3.032 1.00 96.25 88 VAL A O 1
ATOM 692 N N . SER A 1 89 ? 8.630 7.647 -2.163 1.00 95.38 89 SER A N 1
ATOM 693 C CA . SER A 1 89 ? 7.256 7.219 -1.886 1.00 95.38 89 SER A CA 1
ATOM 694 C C . SER A 1 89 ? 7.004 7.115 -0.385 1.00 95.38 89 SER A C 1
ATOM 696 O O . SER A 1 89 ? 7.854 6.626 0.367 1.00 95.38 89 SER A O 1
ATOM 698 N N . LEU A 1 90 ? 5.829 7.575 0.048 1.00 96.06 90 LEU A N 1
ATOM 699 C CA . LEU A 1 90 ? 5.296 7.363 1.390 1.00 96.06 90 LEU A CA 1
ATOM 700 C C . LEU A 1 90 ? 4.276 6.231 1.301 1.00 96.06 90 LEU A C 1
ATOM 702 O O . LEU A 1 90 ? 3.204 6.435 0.755 1.00 96.06 90 LEU A O 1
ATOM 706 N N . ASN A 1 91 ? 4.628 5.049 1.793 1.00 94.44 91 ASN A N 1
ATOM 707 C CA . ASN A 1 91 ? 3.817 3.842 1.627 1.00 94.44 91 ASN A CA 1
ATOM 708 C C . ASN A 1 91 ? 2.813 3.664 2.767 1.00 94.44 91 ASN A C 1
ATOM 710 O O . ASN A 1 91 ? 1.680 3.286 2.535 1.00 94.44 91 ASN A O 1
ATOM 714 N N . PHE A 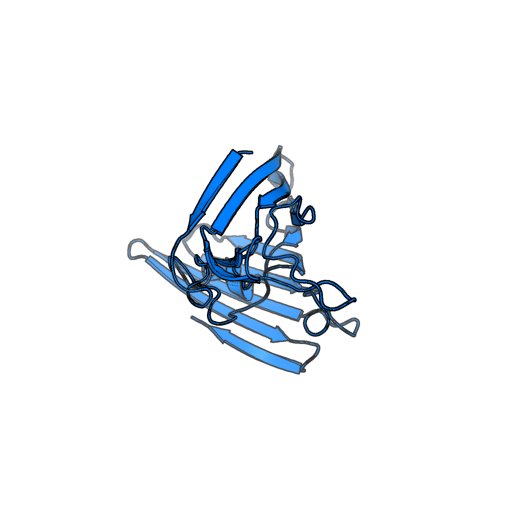1 92 ? 3.221 3.989 3.991 1.00 96.75 92 PHE A N 1
ATOM 715 C CA . PHE A 1 92 ? 2.351 3.951 5.162 1.00 96.75 92 PHE A CA 1
ATOM 716 C C . PHE A 1 92 ? 2.635 5.177 6.021 1.00 96.75 92 PHE A C 1
ATOM 718 O O . PHE A 1 92 ? 3.801 5.553 6.177 1.00 96.75 92 PHE A O 1
ATOM 725 N N . ALA A 1 93 ? 1.597 5.791 6.583 1.00 98.06 93 ALA A N 1
ATOM 726 C CA . ALA A 1 93 ? 1.727 6.872 7.555 1.00 98.06 93 ALA A CA 1
ATOM 727 C C . ALA A 1 93 ? 0.447 7.007 8.380 1.00 98.06 93 ALA A C 1
ATOM 729 O O . ALA A 1 93 ? -0.458 7.753 8.010 1.00 98.06 93 ALA A O 1
ATOM 730 N N . TRP A 1 94 ? 0.374 6.305 9.507 1.00 98.12 94 TRP A N 1
ATOM 731 C CA . TRP A 1 94 ? -0.840 6.261 10.316 1.00 98.12 94 TRP A CA 1
ATOM 732 C C . TRP A 1 94 ? -0.568 6.296 11.818 1.00 98.12 94 TRP A C 1
ATOM 734 O O . TRP A 1 94 ? 0.530 6.003 12.307 1.00 98.12 94 TRP A O 1
ATOM 744 N N . ILE A 1 95 ? -1.621 6.642 12.553 1.00 98.00 95 ILE A N 1
ATOM 745 C CA . ILE A 1 95 ? -1.734 6.549 14.007 1.00 98.00 95 ILE A CA 1
ATOM 746 C C . ILE A 1 95 ? -2.903 5.626 14.354 1.00 98.00 95 ILE A C 1
ATOM 748 O O . ILE A 1 95 ? -3.914 5.616 13.654 1.00 98.00 95 ILE A O 1
ATOM 752 N N . GLN A 1 96 ? -2.771 4.832 15.414 1.00 97.44 96 GLN A N 1
ATOM 753 C CA . GLN A 1 96 ? -3.805 3.905 15.858 1.00 97.44 96 GLN A CA 1
ATOM 754 C C . GLN A 1 96 ? -3.934 3.888 17.380 1.00 97.44 96 GLN A C 1
ATOM 756 O O . GLN A 1 96 ? -2.931 3.802 18.081 1.00 97.44 96 GLN A O 1
ATOM 761 N N . LEU A 1 97 ? -5.165 3.889 17.887 1.00 96.62 97 LEU A N 1
ATOM 762 C CA . LEU A 1 97 ? -5.484 3.749 19.306 1.00 96.62 97 LEU A CA 1
ATOM 763 C C . LEU A 1 97 ? -6.731 2.882 19.477 1.00 96.62 97 LEU A C 1
ATOM 765 O O . LEU A 1 97 ? -7.749 3.140 18.843 1.00 96.62 97 LEU A O 1
ATOM 769 N N . GLY A 1 98 ? -6.662 1.851 20.321 1.00 91.88 98 GLY A N 1
ATOM 770 C CA . GLY A 1 98 ? -7.847 1.058 20.681 1.00 91.88 98 GLY A CA 1
ATOM 771 C C . GLY A 1 98 ? -8.591 0.424 19.492 1.00 91.88 98 GLY A C 1
ATOM 772 O O . GLY A 1 98 ? -9.800 0.237 19.562 1.00 91.88 98 GLY A O 1
ATOM 773 N N . GLY A 1 99 ? -7.891 0.143 18.387 1.00 93.00 99 GLY A N 1
ATOM 774 C CA . GLY A 1 99 ? -8.470 -0.394 17.146 1.00 93.00 99 GLY A CA 1
ATOM 775 C C . GLY A 1 99 ? -8.828 0.662 16.094 1.00 93.00 99 GLY A C 1
ATOM 776 O O . GLY A 1 99 ? -8.901 0.318 14.918 1.00 93.00 99 GLY A O 1
ATOM 777 N N . LEU A 1 100 ? -8.962 1.938 16.472 1.00 96.88 100 LEU A N 1
ATOM 778 C CA . LEU A 1 100 ? -9.182 3.049 15.541 1.00 96.88 100 LEU A CA 1
ATOM 779 C C . LEU A 1 100 ? -7.855 3.484 14.912 1.00 96.88 100 LEU A C 1
ATOM 781 O O . LEU A 1 100 ? -6.948 3.881 15.640 1.00 96.88 100 LEU A O 1
ATOM 785 N N . ARG A 1 101 ? -7.753 3.443 13.585 1.00 97.50 101 ARG A N 1
ATOM 786 C CA . ARG A 1 101 ? -6.613 3.882 12.774 1.00 97.50 101 ARG A CA 1
ATOM 787 C C . ARG A 1 101 ? -7.007 5.065 11.895 1.00 97.50 101 ARG A C 1
ATOM 789 O O . ARG A 1 101 ? -8.074 5.054 11.289 1.00 97.50 101 ARG A O 1
ATOM 796 N N . VAL A 1 102 ? -6.122 6.056 11.807 1.00 98.25 102 VAL A N 1
ATOM 797 C CA . VAL A 1 102 ? -6.261 7.214 10.915 1.00 98.25 102 VAL A CA 1
ATOM 798 C C . VAL A 1 102 ? -4.930 7.509 10.226 1.00 98.25 102 VAL A C 1
ATOM 800 O O . VAL A 1 102 ? -3.884 7.506 10.880 1.00 98.25 102 VAL A O 1
ATOM 803 N N . GLY A 1 103 ? -4.967 7.790 8.924 1.00 98.12 103 GLY A N 1
ATOM 804 C CA . GLY A 1 103 ? -3.806 8.209 8.132 1.00 98.12 103 GLY A CA 1
ATOM 805 C C . GLY A 1 103 ? -3.727 7.506 6.781 1.00 98.12 103 GLY A C 1
ATOM 806 O O . GLY A 1 103 ? -4.722 6.964 6.318 1.00 98.12 103 GLY A O 1
ATOM 807 N N . LYS A 1 104 ? -2.545 7.502 6.162 1.00 97.44 104 LYS A N 1
ATOM 808 C CA . LYS A 1 104 ? -2.297 6.821 4.889 1.00 97.44 104 LYS A CA 1
ATOM 809 C C . LYS A 1 104 ? -2.027 5.335 5.102 1.00 97.44 104 LYS A C 1
ATOM 811 O O . LYS A 1 104 ? -1.111 4.974 5.852 1.00 97.44 104 LYS A O 1
ATOM 816 N N . ASP A 1 105 ? -2.780 4.511 4.392 1.00 95.88 105 ASP A N 1
ATOM 817 C CA . ASP A 1 105 ? -2.681 3.057 4.395 1.00 95.88 105 ASP A CA 1
ATOM 818 C C . ASP A 1 105 ? -3.172 2.470 3.060 1.00 95.88 105 ASP A C 1
ATOM 820 O O . ASP A 1 105 ? -3.448 3.201 2.109 1.00 95.88 105 ASP A O 1
ATOM 824 N N . GLU A 1 106 ? -3.271 1.150 2.999 1.00 94.88 106 GLU A N 1
ATOM 825 C CA . GLU A 1 106 ? -3.887 0.403 1.902 1.00 94.88 106 GLU A CA 1
ATOM 826 C C . GLU A 1 106 ? -5.359 0.082 2.220 1.00 94.88 106 GLU A C 1
ATOM 828 O O . GLU A 1 106 ? -5.771 0.068 3.390 1.00 94.88 106 GLU A O 1
ATOM 833 N N . SER A 1 107 ? -6.165 -0.193 1.188 1.00 95.00 107 SER A N 1
ATOM 834 C CA . SER A 1 107 ? -7.592 -0.477 1.368 1.00 95.00 107 SER A CA 1
ATOM 835 C C . SER A 1 107 ? -7.826 -1.689 2.278 1.00 95.00 107 SER A C 1
ATOM 837 O O . SER A 1 107 ? -7.168 -2.731 2.168 1.00 95.00 107 SER A O 1
ATOM 839 N N . ALA A 1 108 ? -8.826 -1.608 3.162 1.00 95.38 108 ALA A N 1
ATOM 840 C CA . ALA A 1 108 ? -9.301 -2.763 3.925 1.00 95.38 108 ALA A CA 1
ATOM 841 C C . ALA A 1 108 ? -9.838 -3.871 3.006 1.00 95.38 108 ALA A C 1
ATOM 843 O O . ALA A 1 108 ? -9.885 -5.034 3.418 1.00 95.38 108 ALA A O 1
ATOM 844 N N . PHE A 1 109 ? -10.204 -3.528 1.763 1.00 93.94 109 PHE A N 1
ATOM 845 C CA . PHE A 1 109 ? -10.642 -4.495 0.768 1.00 93.94 109 PHE A CA 1
ATOM 846 C C . PHE A 1 109 ? -9.526 -5.496 0.480 1.00 93.94 109 PHE A C 1
ATOM 848 O O . PHE A 1 109 ? -9.780 -6.693 0.392 1.00 93.94 109 PHE A O 1
ATOM 855 N N . ASP A 1 110 ? -8.276 -5.041 0.440 1.00 90.50 110 ASP A N 1
ATOM 856 C CA . ASP A 1 110 ? -7.115 -5.878 0.141 1.00 90.50 110 ASP A CA 1
ATOM 857 C C . ASP A 1 110 ? -6.459 -6.428 1.392 1.00 90.50 110 ASP A C 1
ATOM 859 O O . ASP A 1 110 ? -6.234 -7.635 1.515 1.00 90.50 110 ASP A O 1
ATOM 863 N N . THR A 1 111 ? -6.200 -5.557 2.360 1.00 91.25 111 THR A N 1
ATOM 864 C CA . THR A 1 111 ? -5.408 -5.919 3.535 1.00 91.25 111 THR A CA 1
ATOM 865 C C . THR A 1 111 ? -6.125 -6.918 4.439 1.00 91.25 111 THR A C 1
ATOM 867 O O . THR A 1 111 ? -5.489 -7.823 4.989 1.00 91.25 111 THR A O 1
ATOM 870 N N . PHE A 1 112 ? -7.453 -6.821 4.586 1.00 92.12 112 PHE A N 1
ATOM 871 C CA . PHE A 1 112 ? -8.173 -7.635 5.565 1.00 92.12 112 PHE A CA 1
ATOM 872 C C . PHE A 1 112 ? -8.249 -9.113 5.170 1.00 92.12 112 PHE A C 1
ATOM 874 O O . PHE A 1 112 ? -8.130 -9.983 6.040 1.00 92.12 112 PHE A O 1
ATOM 881 N N . ILE A 1 113 ? -8.382 -9.409 3.874 1.00 88.44 113 ILE A N 1
ATOM 882 C CA . ILE A 1 113 ? -8.379 -10.782 3.344 1.00 88.44 113 ILE A CA 1
ATOM 883 C C . ILE A 1 113 ? -6.963 -11.357 3.170 1.00 88.44 113 ILE A C 1
ATOM 885 O O . ILE A 1 113 ? -6.804 -12.568 3.049 1.00 88.44 113 ILE A O 1
ATOM 889 N N . GLY A 1 114 ? -5.928 -10.515 3.260 1.00 85.50 114 GLY A N 1
ATOM 890 C CA . GLY A 1 114 ? -4.532 -10.924 3.096 1.00 85.50 114 GLY A CA 1
ATOM 891 C C . GLY A 1 114 ? -4.031 -10.806 1.658 1.00 85.50 114 GLY A C 1
ATOM 892 O O . GLY A 1 114 ? -3.240 -11.645 1.226 1.00 85.50 114 GLY A O 1
ATOM 893 N N . TYR A 1 115 ? -4.464 -9.761 0.946 1.00 85.12 115 TYR A N 1
ATOM 894 C CA . TYR A 1 115 ? -4.101 -9.474 -0.443 1.00 85.12 115 TYR A CA 1
ATOM 895 C C . TYR A 1 115 ? -4.542 -10.590 -1.402 1.00 85.12 115 TYR A C 1
ATOM 897 O O . TYR A 1 115 ? -5.435 -11.376 -1.091 1.00 85.12 115 TYR A O 1
ATOM 905 N N . ALA A 1 116 ? -3.914 -10.688 -2.572 1.00 75.69 116 ALA A N 1
ATOM 906 C CA . ALA A 1 116 ? -4.093 -11.808 -3.497 1.00 75.69 116 ALA A CA 1
ATOM 907 C C . ALA A 1 116 ? -3.365 -13.102 -3.050 1.00 75.69 116 ALA A C 1
ATOM 909 O O . ALA A 1 116 ? -3.221 -14.046 -3.830 1.00 75.69 116 ALA A O 1
ATOM 910 N N . GLY A 1 117 ? -2.899 -13.171 -1.796 1.00 72.75 117 GLY A N 1
ATOM 911 C CA . GLY A 1 117 ? -2.123 -14.286 -1.257 1.00 72.75 117 GLY A CA 1
ATOM 912 C C . GLY A 1 117 ? -0.627 -14.221 -1.590 1.00 72.75 117 GLY A C 1
ATOM 913 O O . GLY A 1 117 ? -0.084 -13.183 -1.954 1.00 72.75 117 GLY A O 1
ATOM 914 N N . ASN A 1 118 ? 0.072 -15.351 -1.441 1.00 69.94 118 ASN A N 1
ATOM 915 C CA . ASN A 1 118 ? 1.530 -15.437 -1.612 1.00 69.94 118 ASN A CA 1
ATOM 916 C C . 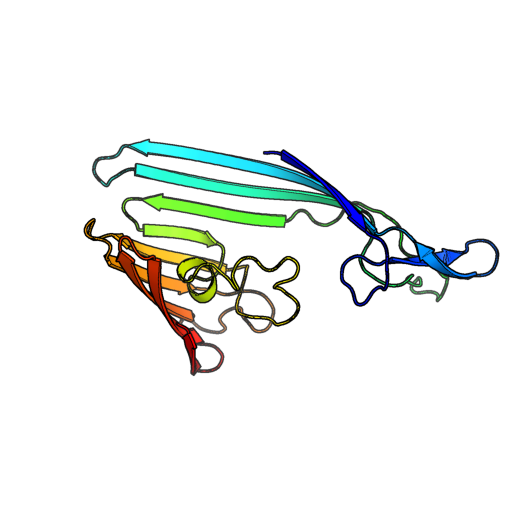ASN A 1 118 ? 1.933 -15.646 -3.083 1.00 69.94 118 ASN A C 1
ATOM 918 O O . ASN A 1 118 ? 2.524 -16.673 -3.429 1.00 69.94 118 ASN A O 1
ATOM 922 N N . VAL A 1 119 ? 1.597 -14.699 -3.958 1.00 63.44 119 VAL A N 1
ATOM 923 C CA . VAL A 1 119 ? 1.971 -14.738 -5.380 1.00 63.44 119 VAL A CA 1
ATOM 924 C C . VAL A 1 119 ? 3.173 -13.819 -5.618 1.00 63.44 119 VAL A C 1
ATOM 926 O O . VAL A 1 119 ? 3.203 -12.688 -5.151 1.00 63.44 119 VAL A O 1
ATOM 929 N N . ILE A 1 120 ? 4.191 -14.312 -6.336 1.00 63.38 120 ILE A N 1
ATOM 930 C CA . ILE A 1 120 ? 5.448 -13.574 -6.594 1.00 63.38 120 ILE A CA 1
ATOM 931 C C . ILE A 1 120 ? 5.202 -12.317 -7.457 1.00 63.38 120 ILE A C 1
ATOM 933 O O . ILE A 1 120 ? 5.940 -11.342 -7.343 1.00 63.38 120 ILE A O 1
ATOM 937 N N . GLN A 1 121 ? 4.152 -12.338 -8.285 1.00 59.84 121 GLN A N 1
ATOM 938 C CA . GLN A 1 121 ? 3.698 -11.243 -9.150 1.00 59.84 121 GLN A CA 1
ATOM 939 C C . GLN A 1 121 ? 2.171 -11.139 -9.090 1.00 59.84 121 GLN A C 1
ATOM 941 O O . GLN A 1 121 ? 1.452 -11.555 -9.995 1.00 59.84 121 GLN A O 1
ATOM 946 N N . ASP A 1 122 ? 1.667 -10.645 -7.971 1.00 56.38 122 ASP A N 1
ATOM 947 C CA . ASP A 1 122 ? 0.234 -10.526 -7.715 1.00 56.38 122 ASP A CA 1
ATOM 948 C C . ASP A 1 122 ? -0.428 -9.332 -8.431 1.00 56.38 122 ASP A C 1
ATOM 950 O O . ASP A 1 122 ? -1.644 -9.300 -8.581 1.00 56.38 122 ASP A O 1
ATOM 954 N N . THR A 1 123 ? 0.366 -8.373 -8.916 1.00 55.56 123 THR A N 1
ATOM 955 C CA . THR A 1 123 ? -0.109 -7.101 -9.489 1.00 55.56 123 THR A CA 1
ATOM 956 C C . THR A 1 123 ? -0.445 -7.176 -10.989 1.00 55.56 123 THR A C 1
ATOM 958 O O . THR A 1 123 ? -0.790 -6.163 -11.594 1.00 55.56 123 THR A O 1
ATOM 961 N N . LEU A 1 124 ? -0.352 -8.352 -11.630 1.00 57.56 124 LEU A N 1
ATOM 962 C CA . LEU A 1 124 ? -0.701 -8.492 -13.055 1.00 57.56 124 LEU A CA 1
ATOM 963 C C . LEU A 1 124 ? -2.196 -8.230 -13.313 1.00 57.56 124 LEU A C 1
ATOM 965 O O . LEU A 1 124 ? -2.564 -7.740 -14.379 1.00 57.56 124 LEU A O 1
ATOM 969 N N . VAL A 1 125 ? -3.049 -8.533 -12.333 1.00 58.28 125 VAL A N 1
ATOM 970 C CA . VAL A 1 125 ? -4.476 -8.204 -12.348 1.00 58.28 125 VAL A CA 1
ATOM 971 C C . VAL A 1 125 ? -4.742 -7.266 -11.170 1.00 58.28 125 VAL A C 1
ATOM 973 O O . VAL A 1 125 ? -4.541 -7.689 -10.032 1.00 58.28 125 VAL A O 1
ATOM 976 N N . PRO A 1 126 ? -5.174 -6.013 -11.402 1.00 61.72 126 PRO A N 1
ATOM 977 C CA . PRO A 1 126 ? -5.545 -5.108 -10.318 1.00 61.72 126 PRO A CA 1
ATOM 978 C C . PRO A 1 126 ? -6.650 -5.728 -9.457 1.00 61.72 126 PRO A C 1
ATOM 980 O O . PRO A 1 126 ? -7.648 -6.207 -9.996 1.00 61.72 126 PRO A O 1
ATOM 983 N N . TYR A 1 127 ? -6.474 -5.736 -8.134 1.00 66.06 127 TYR A N 1
ATOM 984 C CA . TYR A 1 127 ? -7.420 -6.365 -7.201 1.00 66.06 127 TYR A CA 1
ATOM 985 C C . TYR A 1 127 ? -7.901 -5.451 -6.063 1.00 66.06 127 TYR A C 1
ATOM 987 O O . TYR A 1 127 ? -8.688 -5.903 -5.226 1.00 66.06 127 TYR A O 1
ATOM 995 N N . GLY A 1 128 ? -7.482 -4.184 -6.095 1.00 68.31 128 GLY A N 1
ATOM 996 C CA . GLY A 1 128 ? -7.898 -3.109 -5.200 1.00 68.31 128 GLY A CA 1
ATOM 997 C C . GLY A 1 128 ? -6.873 -1.966 -5.174 1.00 68.31 128 GLY A C 1
ATOM 998 O O . GLY A 1 128 ? -6.020 -1.886 -6.067 1.00 68.31 128 GLY A O 1
ATOM 999 N N . ASP A 1 129 ? -7.003 -1.062 -4.201 1.00 78.25 129 ASP A N 1
ATOM 1000 C CA . ASP A 1 129 ? -6.201 0.161 -4.081 1.00 78.25 129 ASP A CA 1
ATOM 1001 C C . ASP A 1 129 ? -5.137 0.031 -2.975 1.00 78.25 129 ASP A C 1
ATOM 1003 O O . ASP A 1 129 ? -5.427 -0.290 -1.816 1.00 78.25 129 ASP A O 1
ATOM 1007 N N . PHE A 1 130 ? -3.889 0.329 -3.338 1.00 85.62 130 PHE A N 1
ATOM 1008 C CA . PHE A 1 130 ? -2.722 0.264 -2.454 1.00 85.62 130 PHE A CA 1
ATOM 1009 C C . PHE A 1 130 ? -2.332 1.624 -1.866 1.00 85.62 130 PHE A C 1
ATOM 1011 O O . PHE A 1 130 ? -1.320 1.754 -1.176 1.00 85.62 130 PHE A O 1
ATOM 1018 N N . ASP A 1 131 ? -3.102 2.666 -2.144 1.00 93.12 131 ASP A N 1
ATOM 1019 C CA . ASP A 1 131 ? -2.828 3.995 -1.644 1.00 93.12 131 ASP A CA 1
ATOM 1020 C C . ASP A 1 131 ? -4.154 4.670 -1.280 1.00 93.12 131 ASP A C 1
ATOM 1022 O O . ASP A 1 131 ? -4.920 5.054 -2.144 1.00 93.12 131 ASP A O 1
ATOM 1026 N N . THR A 1 132 ? -4.433 4.884 0.005 1.00 96.62 132 THR A N 1
ATOM 1027 C CA . THR A 1 132 ? -5.615 5.656 0.424 1.00 96.62 132 THR A CA 1
ATOM 1028 C C . THR A 1 132 ? -5.399 6.303 1.790 1.00 96.62 132 THR A C 1
ATOM 1030 O O . THR A 1 132 ? -4.655 5.790 2.628 1.00 96.62 132 THR A O 1
ATOM 1033 N N . ASN A 1 133 ? -6.037 7.446 2.055 1.00 97.75 133 ASN A N 1
ATOM 1034 C CA . ASN A 1 133 ? -6.253 7.858 3.441 1.00 97.75 133 ASN A CA 1
ATOM 1035 C C . ASN A 1 133 ? -7.435 7.087 4.020 1.00 97.75 133 ASN A C 1
ATOM 1037 O O . ASN A 1 133 ? -8.454 6.889 3.359 1.00 97.75 133 ASN A O 1
ATOM 1041 N N . VAL A 1 134 ? -7.293 6.655 5.267 1.00 98.06 134 VAL A N 1
ATOM 1042 C CA . VAL A 1 134 ? -8.266 5.802 5.937 1.00 98.06 134 VAL A CA 1
ATOM 1043 C C . VAL A 1 134 ? -8.693 6.382 7.275 1.00 98.06 134 VAL A C 1
ATOM 1045 O O . VAL A 1 134 ? -7.892 6.959 8.018 1.00 98.06 134 VAL A O 1
ATOM 1048 N N . VAL A 1 135 ? -9.960 6.150 7.607 1.00 98.31 135 VAL A N 1
ATOM 1049 C CA . VAL A 1 135 ? -10.464 6.103 8.981 1.00 98.31 135 VAL A CA 1
ATOM 1050 C C . VAL A 1 135 ? -11.026 4.704 9.188 1.00 98.31 135 VAL A C 1
ATOM 1052 O O . VAL A 1 135 ? -12.085 4.360 8.668 1.00 98.31 135 VAL A O 1
ATOM 1055 N N . GLN A 1 136 ? -10.285 3.882 9.921 1.00 97.56 136 GLN A N 1
ATOM 1056 C CA . GLN A 1 136 ? -10.533 2.451 10.061 1.00 97.56 136 GLN A CA 1
ATOM 1057 C C . GLN A 1 136 ? -10.755 2.070 11.512 1.00 97.56 136 GLN A C 1
ATOM 1059 O O . GLN A 1 136 ? -10.049 2.550 12.391 1.00 97.56 136 GLN A O 1
ATOM 1064 N N . TYR A 1 137 ? -11.671 1.144 11.769 1.00 97.38 137 TYR A N 1
ATOM 1065 C CA . TYR A 1 137 ? -11.811 0.521 13.077 1.00 97.38 137 TYR A CA 1
ATOM 1066 C C . TYR A 1 137 ? -11.711 -0.994 12.962 1.00 97.38 137 TYR A C 1
ATOM 1068 O O . TYR A 1 137 ? -12.517 -1.630 12.284 1.00 97.38 137 TYR A O 1
ATOM 1076 N N . TYR A 1 138 ? -10.728 -1.557 13.658 1.00 95.44 138 TYR A N 1
ATOM 1077 C CA . TYR A 1 138 ? -10.542 -2.992 13.808 1.00 95.44 138 TYR A CA 1
ATOM 1078 C C . TYR A 1 138 ? -11.112 -3.456 15.142 1.00 95.44 138 TYR A C 1
ATOM 1080 O O . TYR A 1 138 ? -10.722 -2.968 16.205 1.00 95.44 138 TYR A O 1
ATOM 1088 N N . PHE A 1 139 ? -11.988 -4.449 15.072 1.00 95.88 139 PHE A N 1
ATOM 1089 C CA . PHE A 1 139 ? -12.536 -5.145 16.221 1.00 95.88 139 PHE A CA 1
ATOM 1090 C C . PHE A 1 139 ? -11.960 -6.558 16.297 1.00 95.88 139 PHE A C 1
ATOM 1092 O O . PHE A 1 139 ? -11.957 -7.289 15.307 1.00 95.88 139 PHE A O 1
ATOM 1099 N N . ASP A 1 140 ? -11.514 -6.952 17.484 1.00 94.69 140 ASP A N 1
ATOM 1100 C CA . ASP A 1 140 ? -11.089 -8.314 17.797 1.00 94.69 140 ASP A CA 1
ATOM 1101 C C . ASP A 1 140 ? -11.831 -8.765 19.058 1.00 94.69 140 ASP A C 1
ATOM 1103 O O . ASP A 1 140 ? -11.721 -8.139 20.115 1.00 94.69 140 ASP A O 1
ATOM 1107 N N . ALA A 1 141 ? -12.622 -9.830 18.937 1.00 94.25 141 ALA A N 1
ATOM 1108 C CA . ALA A 1 141 ? -13.409 -10.373 20.039 1.00 94.25 141 ALA A CA 1
ATOM 1109 C C . ALA A 1 141 ? -12.603 -11.310 20.958 1.00 94.25 141 ALA A C 1
ATOM 1111 O O . ALA A 1 141 ? -13.138 -11.794 21.956 1.00 94.25 141 ALA A O 1
ATOM 1112 N N . GLY A 1 142 ? -11.350 -11.630 20.619 1.00 93.56 142 GLY A N 1
ATOM 1113 C CA . GLY A 1 142 ? -10.489 -12.534 21.387 1.00 93.56 142 GLY A CA 1
ATOM 1114 C C . GLY A 1 142 ? -10.876 -14.018 21.312 1.00 93.56 142 GLY A C 1
ATOM 1115 O O . GLY A 1 142 ? -10.225 -14.855 21.932 1.00 93.56 142 GLY A O 1
ATOM 1116 N N . ASN A 1 143 ? -11.916 -14.372 20.550 1.00 94.44 143 ASN A N 1
ATOM 1117 C CA . ASN A 1 143 ? -12.413 -15.743 20.367 1.00 94.44 143 ASN A CA 1
ATOM 1118 C C . ASN A 1 143 ? -12.217 -16.272 18.932 1.00 94.44 143 ASN A C 1
ATOM 1120 O O . ASN A 1 143 ? -12.860 -17.246 18.540 1.00 94.44 143 ASN A O 1
ATOM 1124 N N . GLY A 1 144 ? -11.367 -15.607 18.144 1.00 94.00 144 GLY A N 1
ATOM 1125 C CA . GLY A 1 144 ? -11.144 -15.899 16.727 1.00 94.00 144 GLY A CA 1
ATOM 1126 C C . GLY A 1 144 ? -12.027 -15.094 15.768 1.00 94.00 144 GLY A C 1
ATOM 1127 O O . GLY A 1 144 ? -11.741 -15.093 14.570 1.00 94.00 144 GLY A O 1
ATOM 1128 N N . PHE A 1 145 ? -13.052 -14.385 16.259 1.00 96.88 145 PHE A N 1
ATOM 1129 C CA . PHE A 1 145 ? -13.807 -13.417 15.460 1.00 96.88 145 PHE A CA 1
ATOM 1130 C C . PHE A 1 145 ? -13.111 -12.058 15.433 1.00 96.88 145 PHE A C 1
ATOM 1132 O O . PHE A 1 145 ? -12.801 -11.491 16.483 1.00 96.88 145 PHE A O 1
ATOM 1139 N N . SER A 1 146 ? -12.954 -11.504 14.236 1.00 97.44 146 SER A N 1
ATOM 1140 C CA . SER A 1 146 ? -12.556 -10.115 14.038 1.00 97.44 146 SER A CA 1
ATOM 1141 C C . SER A 1 146 ? -13.358 -9.460 12.920 1.00 97.44 146 SER A C 1
ATOM 1143 O O . SER A 1 146 ? -13.911 -10.128 12.044 1.00 97.44 146 SER A O 1
ATOM 1145 N N . ALA A 1 147 ? -13.448 -8.136 12.965 1.00 97.88 147 ALA A N 1
ATOM 1146 C CA . ALA A 1 147 ? -14.151 -7.341 11.971 1.00 97.88 147 ALA A CA 1
ATOM 1147 C C . ALA A 1 147 ? -13.409 -6.033 11.692 1.00 97.88 147 ALA A C 1
ATOM 1149 O O . ALA A 1 147 ? -12.641 -5.550 12.528 1.00 97.88 147 ALA A O 1
ATOM 1150 N N . VAL A 1 148 ? -13.664 -5.457 10.524 1.00 98.06 148 VAL A N 1
ATOM 1151 C CA . VAL A 1 148 ? -13.165 -4.139 10.136 1.00 98.06 148 VAL A CA 1
ATOM 1152 C C . VAL A 1 148 ? -14.280 -3.325 9.496 1.00 98.06 148 VAL A C 1
ATOM 1154 O O . VAL A 1 148 ? -15.108 -3.861 8.759 1.00 98.06 148 VAL A O 1
ATOM 1157 N N . VAL A 1 149 ? -14.278 -2.025 9.769 1.00 98.25 149 VAL A N 1
ATOM 1158 C CA . VAL A 1 149 ? -14.974 -1.020 8.964 1.00 98.25 149 VAL A CA 1
ATOM 1159 C C . VAL A 1 149 ? -13.983 0.076 8.593 1.00 98.25 149 VAL A C 1
ATOM 1161 O O . VAL A 1 149 ? -13.151 0.462 9.416 1.00 98.25 149 VAL A O 1
ATOM 1164 N N . SER A 1 150 ? -14.053 0.548 7.355 1.00 98.44 150 SER A N 1
ATOM 1165 C CA . SER A 1 150 ? -13.122 1.505 6.770 1.00 98.44 150 SER A CA 1
ATOM 1166 C C . SER A 1 150 ? -13.879 2.551 5.969 1.00 98.44 150 SER A C 1
ATOM 1168 O O . SER A 1 150 ? -14.770 2.205 5.192 1.00 98.44 150 SER A O 1
ATOM 1170 N N . LEU A 1 151 ? -13.511 3.813 6.163 1.00 98.38 151 LEU A N 1
ATOM 1171 C CA . LEU A 1 151 ? -13.856 4.916 5.275 1.00 98.38 151 LEU A CA 1
ATOM 1172 C C . LEU A 1 151 ? -12.585 5.329 4.541 1.00 98.38 151 LEU A C 1
ATOM 1174 O O . LEU A 1 151 ? -11.578 5.617 5.195 1.00 98.38 151 LEU A O 1
ATOM 1178 N N . GLU A 1 152 ? -12.632 5.335 3.214 1.00 98.25 152 GLU A N 1
ATOM 1179 C CA . GLU A 1 152 ? -11.449 5.447 2.362 1.00 98.25 152 GLU A CA 1
ATOM 1180 C C . GLU A 1 152 ? -11.612 6.582 1.347 1.00 98.25 152 GLU A C 1
ATOM 1182 O O . GLU A 1 152 ? -12.687 6.778 0.778 1.00 98.25 152 GLU A O 1
ATOM 1187 N N . GLU A 1 153 ? -10.541 7.353 1.163 1.00 97.44 153 GLU A N 1
ATOM 1188 C CA . GLU A 1 153 ? -10.453 8.405 0.144 1.00 97.44 153 GLU A CA 1
ATOM 1189 C C . GLU A 1 153 ? -10.134 7.835 -1.246 1.00 97.44 153 GLU A C 1
ATOM 1191 O O . GLU A 1 153 ? -10.540 8.425 -2.239 1.00 97.44 153 GLU A O 1
ATOM 1196 N N . GLY A 1 154 ? -9.407 6.715 -1.303 1.00 94.50 154 GLY A N 1
ATOM 1197 C CA . GLY A 1 154 ? -8.810 6.159 -2.516 1.00 94.50 154 GLY A CA 1
ATOM 1198 C C . GLY A 1 154 ? -7.639 6.992 -3.049 1.00 94.50 154 GLY A C 1
ATOM 1199 O O . GLY A 1 154 ? -7.127 7.893 -2.369 1.00 94.50 154 GLY A O 1
ATOM 1200 N N . SER A 1 155 ? -7.176 6.680 -4.260 1.00 94.25 155 SER A N 1
ATOM 1201 C CA . SER A 1 155 ? -6.106 7.429 -4.922 1.00 94.25 155 SER A CA 1
ATOM 1202 C C . SER A 1 155 ? -6.215 7.522 -6.443 1.00 94.25 155 SER A C 1
ATOM 1204 O O . SER A 1 155 ? -6.969 6.831 -7.130 1.00 94.25 155 SER A O 1
ATOM 1206 N N . GLY A 1 156 ? -5.406 8.424 -7.006 1.00 92.50 156 GLY A N 1
ATOM 1207 C CA . GLY A 1 156 ? -5.303 8.622 -8.447 1.00 92.50 156 GLY A CA 1
ATOM 1208 C C . GLY A 1 156 ? -6.510 9.346 -9.043 1.00 92.50 156 GLY A C 1
ATOM 1209 O O . GLY A 1 156 ? -7.355 9.887 -8.340 1.00 92.50 156 GLY A O 1
ATOM 1210 N N . VAL A 1 157 ? -6.566 9.400 -10.374 1.00 90.25 157 VAL A N 1
ATOM 1211 C CA . VAL A 1 157 ? -7.576 10.197 -11.099 1.00 90.25 157 VAL A CA 1
ATOM 1212 C C . VAL A 1 157 ? -8.986 9.617 -10.966 1.00 90.25 157 VAL A C 1
ATOM 1214 O O . VAL A 1 157 ? -9.950 10.368 -11.002 1.00 90.25 157 VAL A O 1
ATOM 1217 N N . VAL A 1 158 ? -9.094 8.293 -10.845 1.00 89.06 158 VAL A N 1
ATOM 1218 C CA . VAL A 1 158 ? -10.372 7.566 -10.864 1.00 89.06 158 VAL A CA 1
ATOM 1219 C C . VAL A 1 158 ? -10.775 7.069 -9.475 1.00 89.06 158 VAL A C 1
ATOM 1221 O O . VAL A 1 158 ? -11.960 7.062 -9.165 1.00 89.06 158 VAL A O 1
ATOM 1224 N N . GLY A 1 159 ? -9.806 6.661 -8.650 1.00 91.56 159 GLY A N 1
ATOM 1225 C CA . GLY A 1 159 ? -10.070 6.096 -7.325 1.00 91.56 159 GLY A CA 1
ATOM 1226 C C . GLY A 1 159 ? -10.182 7.133 -6.211 1.00 91.56 159 GLY A C 1
ATOM 1227 O O . GLY A 1 159 ? -10.693 6.806 -5.156 1.00 91.56 159 GLY A O 1
ATOM 1228 N N . THR A 1 160 ? -9.734 8.378 -6.403 1.00 95.75 160 THR A N 1
ATOM 1229 C CA . THR A 1 160 ? -9.940 9.417 -5.378 1.00 95.75 160 THR A CA 1
ATOM 1230 C C . THR A 1 160 ? -11.407 9.839 -5.373 1.00 95.75 160 THR A C 1
ATOM 1232 O O . THR A 1 160 ? -11.939 10.168 -6.435 1.00 95.75 160 THR A O 1
ATOM 1235 N N . ILE A 1 161 ? -12.046 9.876 -4.203 1.00 95.62 161 ILE A N 1
ATOM 1236 C CA . ILE A 1 161 ? -13.442 10.309 -4.058 1.00 95.62 161 ILE A CA 1
ATOM 1237 C C . ILE A 1 161 ? -13.701 11.686 -4.686 1.00 95.62 161 ILE A C 1
ATOM 1239 O O . ILE A 1 161 ? -12.919 12.625 -4.522 1.00 95.62 161 ILE A O 1
ATOM 1243 N N . ASP A 1 162 ? -14.834 11.825 -5.372 1.00 95.25 162 ASP A N 1
ATOM 1244 C CA . ASP A 1 162 ? -15.248 13.072 -6.030 1.00 95.25 162 ASP A CA 1
ATOM 1245 C C . ASP A 1 162 ? -16.302 13.881 -5.242 1.00 95.25 162 ASP A C 1
ATOM 1247 O O . ASP A 1 162 ? -16.693 14.984 -5.640 1.00 95.25 162 ASP A O 1
ATOM 1251 N N . SER A 1 163 ? -16.737 13.359 -4.090 1.00 94.00 163 SER A N 1
ATOM 1252 C CA . SER A 1 163 ? -17.773 13.938 -3.232 1.00 94.00 163 SER A CA 1
ATOM 1253 C C . SER A 1 163 ? -17.486 13.712 -1.738 1.00 94.00 163 SER A C 1
ATOM 1255 O O . SER A 1 163 ? -16.489 13.109 -1.353 1.00 94.00 163 SER A O 1
ATOM 1257 N N . TYR A 1 164 ? -18.369 14.197 -0.853 1.00 95.69 164 TYR A N 1
ATOM 1258 C CA . TYR A 1 164 ? -18.256 13.975 0.600 1.00 95.69 164 TYR A CA 1
ATOM 1259 C C . TYR A 1 164 ? -18.585 12.537 1.043 1.00 95.69 164 TYR A C 1
ATOM 1261 O O . TYR A 1 164 ? -18.559 12.254 2.243 1.00 95.69 164 TYR A O 1
ATOM 1269 N N . VAL A 1 165 ? -18.934 11.645 0.112 1.00 97.19 165 VAL A N 1
ATOM 1270 C CA . VAL A 1 165 ? -19.208 10.237 0.406 1.00 97.19 165 VAL A CA 1
ATOM 1271 C C . VAL A 1 165 ? -17.910 9.443 0.228 1.00 97.19 165 VAL A C 1
ATOM 1273 O O . VAL A 1 165 ? -17.432 9.324 -0.901 1.00 97.19 165 VAL A O 1
ATOM 1276 N N . PRO A 1 166 ? -17.324 8.894 1.309 1.00 97.31 166 PRO A N 1
ATOM 1277 C CA . PRO A 1 166 ? -16.132 8.066 1.195 1.00 97.31 166 PRO A CA 1
ATOM 1278 C C . PRO A 1 166 ? -16.463 6.734 0.516 1.00 97.31 166 PRO A C 1
ATOM 1280 O O . PRO A 1 166 ? -17.612 6.278 0.551 1.00 97.31 166 PRO A O 1
ATOM 1283 N N . HIS A 1 167 ? -15.445 6.055 -0.002 1.00 97.56 167 HIS A N 1
ATOM 1284 C CA . HIS A 1 167 ? -15.556 4.619 -0.216 1.00 97.56 167 HIS A CA 1
ATOM 1285 C C . HIS A 1 167 ? -15.728 3.931 1.142 1.00 97.56 167 HIS A C 1
ATOM 1287 O O . HIS A 1 167 ? -15.127 4.340 2.142 1.00 97.56 167 HIS A O 1
ATOM 1293 N N . VAL A 1 168 ? -16.572 2.904 1.204 1.00 97.81 168 VAL A N 1
ATOM 1294 C CA . VAL A 1 168 ? -16.880 2.210 2.462 1.00 97.81 168 VAL A CA 1
ATOM 1295 C C . VAL A 1 168 ? -16.518 0.749 2.325 1.00 97.81 168 VAL A C 1
ATOM 1297 O O . VAL A 1 168 ? -17.043 0.067 1.453 1.00 97.81 168 VAL A O 1
ATOM 1300 N N . VAL A 1 169 ? -15.680 0.244 3.225 1.00 97.75 169 VAL A N 1
ATOM 1301 C CA . VAL A 1 169 ? -15.309 -1.172 3.252 1.00 97.75 169 VAL A CA 1
ATOM 1302 C C . VAL A 1 169 ? -15.674 -1.786 4.592 1.00 97.75 169 VAL A C 1
ATOM 1304 O O . VAL A 1 169 ? -15.422 -1.209 5.649 1.00 97.75 169 VAL A O 1
ATOM 1307 N N . GLY A 1 170 ? -16.259 -2.978 4.552 1.00 97.88 170 GLY A N 1
ATOM 1308 C CA . GLY A 1 170 ? -16.570 -3.787 5.721 1.00 97.88 170 GLY A CA 1
ATOM 1309 C C . GLY A 1 170 ? -16.058 -5.209 5.550 1.00 97.88 170 GLY A C 1
ATOM 1310 O O . GLY A 1 170 ? -16.189 -5.798 4.480 1.00 97.88 170 GLY A O 1
ATOM 1311 N N . GLY A 1 171 ? -15.498 -5.784 6.608 1.00 97.62 171 GLY A N 1
ATOM 1312 C CA . GLY A 1 171 ? -15.000 -7.154 6.582 1.00 97.62 171 GLY A CA 1
ATOM 1313 C C . GLY A 1 171 ? -15.241 -7.890 7.887 1.00 97.62 171 GLY A C 1
ATOM 1314 O O . GLY A 1 171 ? -15.242 -7.293 8.963 1.00 97.62 171 GLY A O 1
ATOM 1315 N N . VAL A 1 172 ? -15.428 -9.204 7.790 1.00 97.81 172 VAL A N 1
ATOM 1316 C CA . VAL A 1 172 ? -15.514 -10.116 8.936 1.00 97.81 172 VAL A CA 1
ATOM 1317 C C . VAL A 1 172 ? -14.613 -11.319 8.716 1.00 97.81 172 VAL A C 1
ATOM 1319 O O . VAL A 1 172 ? -14.469 -11.816 7.601 1.00 97.81 172 VAL A O 1
ATOM 1322 N N . LYS A 1 173 ? -13.981 -11.783 9.787 1.00 97.25 173 LYS A N 1
ATOM 1323 C CA . LYS A 1 173 ? -13.048 -12.902 9.768 1.00 97.25 173 LYS A CA 1
ATOM 1324 C C . LYS A 1 173 ? -13.328 -13.821 10.939 1.00 97.25 173 LYS A C 1
ATOM 1326 O O . LYS A 1 173 ? -13.554 -13.375 12.062 1.00 97.25 173 LYS A O 1
ATOM 1331 N N . TRP A 1 174 ? -13.280 -15.117 10.666 1.00 96.31 174 TRP A N 1
ATOM 1332 C CA . TRP A 1 174 ? -13.368 -16.163 11.671 1.00 96.31 174 TRP A CA 1
ATOM 1333 C C . TRP A 1 174 ? -12.159 -17.080 11.550 1.00 96.31 174 TRP A C 1
ATOM 1335 O O . TRP A 1 174 ? -11.992 -17.766 10.542 1.00 96.31 174 TRP A O 1
ATOM 1345 N N . THR A 1 175 ? -11.319 -17.074 12.581 1.00 96.06 175 THR A N 1
ATOM 1346 C CA . THR A 1 175 ? -10.079 -17.850 12.651 1.00 96.06 175 THR A CA 1
ATOM 1347 C C . THR A 1 175 ? -10.219 -18.976 13.666 1.00 96.06 175 THR A C 1
ATOM 1349 O O . THR A 1 175 ? -10.678 -18.768 14.788 1.00 96.06 175 THR A O 1
ATOM 1352 N N . GLN A 1 176 ? -9.808 -20.175 13.272 1.00 94.81 176 GLN A N 1
ATOM 1353 C CA . GLN A 1 176 ? -9.802 -21.391 14.079 1.00 94.81 176 GLN A CA 1
ATOM 1354 C C . GLN A 1 176 ? -8.515 -22.186 13.825 1.00 94.81 176 GLN A C 1
ATOM 1356 O O . GLN A 1 176 ? -7.713 -21.841 12.962 1.00 94.81 176 GLN A O 1
ATOM 1361 N N . GLY A 1 177 ? -8.305 -23.282 14.560 1.00 93.69 177 GLY A N 1
ATOM 1362 C CA . GLY A 1 177 ? -7.081 -24.090 14.434 1.00 93.69 177 GLY A CA 1
ATOM 1363 C C . GLY A 1 177 ? -6.809 -24.662 13.032 1.00 93.69 177 GLY A C 1
ATOM 1364 O O . GLY A 1 177 ? -5.677 -25.031 12.742 1.00 93.69 177 GLY A O 1
ATOM 1365 N N . TRP A 1 178 ? -7.820 -24.727 12.159 1.00 91.81 178 TRP A N 1
ATOM 1366 C CA . TRP A 1 178 ? -7.705 -25.209 10.777 1.00 91.81 178 TRP A CA 1
ATOM 1367 C C . TRP A 1 178 ? -7.398 -24.107 9.750 1.00 91.81 178 TRP A C 1
ATOM 1369 O O . TRP A 1 178 ? -7.163 -24.423 8.586 1.00 91.81 178 TRP A O 1
ATOM 1379 N N . GLY A 1 179 ? -7.416 -22.833 10.147 1.00 92.38 179 GLY A N 1
ATOM 1380 C CA . GLY A 1 179 ? -7.272 -21.693 9.243 1.00 92.38 179 GLY A CA 1
ATOM 1381 C C . GLY A 1 179 ? -8.307 -20.607 9.518 1.00 92.38 179 GLY A C 1
ATOM 1382 O O . GLY A 1 179 ? -8.824 -20.488 10.629 1.00 92.38 179 GLY A O 1
ATOM 1383 N N . ALA A 1 180 ? -8.608 -19.801 8.505 1.00 93.31 180 ALA A N 1
ATOM 1384 C CA . ALA A 1 180 ? -9.587 -18.728 8.609 1.00 93.31 180 ALA A CA 1
ATOM 1385 C C . ALA A 1 180 ? -10.492 -18.673 7.377 1.00 93.31 180 ALA A C 1
ATOM 1387 O O . ALA A 1 180 ? -10.064 -18.996 6.272 1.00 93.31 180 ALA A O 1
ATOM 1388 N N . ILE A 1 181 ? -11.727 -18.217 7.580 1.00 94.06 181 ILE A N 1
ATOM 1389 C CA . ILE A 1 181 ? -12.593 -17.700 6.514 1.00 94.06 181 ILE A CA 1
ATOM 1390 C C . ILE A 1 181 ? -12.711 -16.197 6.728 1.00 94.06 181 ILE A C 1
ATOM 1392 O O . ILE A 1 181 ? -12.924 -15.744 7.856 1.00 94.06 181 ILE A O 1
ATOM 1396 N N . THR A 1 182 ? -12.575 -15.435 5.649 1.00 95.94 182 THR A N 1
ATOM 1397 C CA . THR A 1 182 ? -12.636 -13.974 5.674 1.00 95.94 182 THR A CA 1
ATOM 1398 C C . THR A 1 182 ? -13.567 -13.519 4.575 1.00 95.94 182 THR A C 1
ATOM 1400 O O . THR A 1 182 ? -13.418 -13.977 3.465 1.00 95.94 182 THR A O 1
ATOM 1403 N N . GLY A 1 183 ? -14.515 -12.638 4.861 1.00 95.88 183 GLY A N 1
ATOM 1404 C CA . GLY A 1 183 ? -15.351 -12.011 3.841 1.00 95.88 183 GLY A CA 1
ATOM 1405 C C . GLY A 1 183 ? -15.178 -10.503 3.891 1.00 95.88 183 GLY A C 1
ATOM 1406 O O . GLY A 1 183 ? -15.108 -9.937 4.984 1.00 95.88 183 GLY A O 1
ATOM 1407 N N . VAL A 1 184 ? -15.119 -9.860 2.727 1.00 96.56 184 VAL A N 1
ATOM 1408 C CA . VAL A 1 184 ? -15.001 -8.403 2.604 1.00 96.56 184 VAL A CA 1
ATOM 1409 C C . VAL A 1 184 ? -15.960 -7.891 1.540 1.00 96.56 184 VAL A C 1
ATOM 1411 O O . VAL A 1 184 ? -16.130 -8.520 0.497 1.00 96.56 184 VAL A O 1
ATOM 1414 N N . ILE A 1 185 ? -16.585 -6.752 1.814 1.00 96.75 185 ILE A N 1
ATOM 1415 C CA . ILE A 1 185 ? -17.469 -6.021 0.909 1.00 96.75 185 ILE A CA 1
ATOM 1416 C C . ILE A 1 185 ? -17.041 -4.555 0.874 1.00 96.75 185 ILE A C 1
ATOM 1418 O O . ILE A 1 185 ? -16.680 -3.991 1.907 1.00 96.75 185 ILE A O 1
ATOM 1422 N N . ALA A 1 186 ? -17.083 -3.949 -0.303 1.00 96.56 186 ALA A N 1
ATOM 1423 C CA . ALA A 1 186 ? -16.777 -2.547 -0.527 1.00 96.56 186 ALA A CA 1
ATOM 1424 C C . ALA A 1 186 ? -17.901 -1.875 -1.316 1.00 96.56 186 ALA A C 1
ATOM 1426 O O . ALA A 1 186 ? -18.507 -2.495 -2.188 1.00 96.56 186 ALA A O 1
ATOM 1427 N N . TYR A 1 187 ? -18.153 -0.612 -0.998 1.00 96.69 187 TYR A N 1
ATOM 1428 C CA . TYR A 1 187 ? -18.952 0.320 -1.777 1.00 96.69 187 TYR A CA 1
ATOM 1429 C C . TYR A 1 187 ? -18.025 1.397 -2.339 1.00 96.69 187 TYR A C 1
ATOM 1431 O O . TYR A 1 187 ? -17.374 2.111 -1.569 1.00 96.69 187 TYR A O 1
ATOM 1439 N N . ASP A 1 188 ?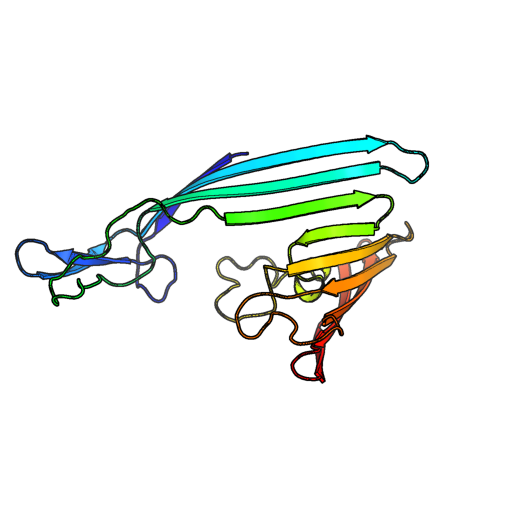 -17.982 1.497 -3.663 1.00 95.50 188 ASP A N 1
ATOM 1440 C CA . ASP A 1 188 ? -17.293 2.550 -4.397 1.00 95.50 188 ASP A CA 1
ATOM 1441 C C . ASP A 1 188 ? -18.265 3.714 -4.605 1.00 95.50 188 ASP A C 1
ATOM 1443 O O . ASP A 1 188 ? -19.326 3.564 -5.208 1.00 95.50 188 ASP A O 1
ATOM 1447 N N . SER A 1 189 ? -17.914 4.879 -4.072 1.00 95.12 189 SER A N 1
ATOM 1448 C CA . SER A 1 189 ? -18.763 6.068 -4.100 1.00 95.12 189 SER A CA 1
ATOM 1449 C C . SER A 1 189 ? -18.691 6.859 -5.402 1.00 95.12 189 SER A C 1
ATOM 1451 O O . SER A 1 189 ? -19.637 7.590 -5.677 1.00 95.12 189 SER A O 1
ATOM 1453 N N . ASN A 1 190 ? -17.636 6.698 -6.204 1.00 93.81 190 ASN A N 1
ATOM 1454 C CA . ASN A 1 190 ? -17.518 7.361 -7.505 1.00 93.81 190 ASN A CA 1
ATOM 1455 C C . ASN A 1 190 ? -18.375 6.642 -8.553 1.00 93.81 190 ASN A C 1
ATOM 1457 O O . ASN A 1 190 ? -18.979 7.273 -9.420 1.00 93.81 190 ASN A O 1
ATOM 1461 N N . TYR A 1 191 ? -18.428 5.310 -8.467 1.00 93.19 191 TYR A N 1
ATOM 1462 C CA . TYR A 1 191 ? -19.221 4.468 -9.366 1.00 93.19 191 TYR A CA 1
ATOM 1463 C C . TYR A 1 191 ? -20.597 4.092 -8.810 1.00 93.19 191 TYR A C 1
ATOM 1465 O O . TYR A 1 191 ? -21.440 3.606 -9.560 1.00 93.19 191 TYR A O 1
ATOM 1473 N N . GLU A 1 192 ? -20.834 4.318 -7.517 1.00 93.12 192 GLU A N 1
ATOM 1474 C CA . GLU A 1 192 ? -22.026 3.861 -6.792 1.00 93.12 192 GLU A CA 1
ATOM 1475 C C . GLU A 1 192 ? -22.219 2.330 -6.866 1.00 93.12 192 GLU A C 1
ATOM 1477 O O . GLU A 1 192 ? -23.338 1.810 -6.865 1.00 93.12 192 GLU A O 1
ATOM 1482 N N . GLU A 1 193 ? -21.111 1.587 -6.918 1.00 93.75 193 GLU A N 1
ATOM 1483 C CA . GLU A 1 193 ? -21.085 0.135 -7.110 1.00 93.75 193 GLU A CA 1
ATOM 1484 C C . GLU A 1 193 ? -20.637 -0.618 -5.853 1.00 93.75 193 GLU A C 1
ATOM 1486 O O . GLU A 1 193 ? -19.977 -0.083 -4.963 1.00 93.75 193 GLU A O 1
ATOM 1491 N N . VAL A 1 194 ? -21.003 -1.902 -5.777 1.00 95.31 194 VAL A N 1
ATOM 1492 C CA . VAL A 1 194 ? -20.649 -2.792 -4.665 1.00 95.31 194 VAL A CA 1
ATOM 1493 C C . VAL A 1 194 ? -19.828 -3.971 -5.173 1.00 95.31 194 VAL A C 1
ATOM 1495 O O . VAL A 1 194 ? -20.238 -4.670 -6.099 1.00 95.31 194 VAL A O 1
ATOM 1498 N N . ALA A 1 195 ? -18.712 -4.244 -4.501 1.00 93.56 195 ALA A N 1
ATOM 1499 C CA . ALA A 1 195 ? -17.841 -5.386 -4.759 1.00 93.56 195 ALA A CA 1
ATOM 1500 C C . ALA A 1 195 ? -17.655 -6.235 -3.493 1.00 93.56 195 ALA A C 1
ATOM 1502 O O . ALA A 1 195 ? -17.725 -5.726 -2.377 1.00 93.56 195 ALA A O 1
ATOM 1503 N N . GLY A 1 196 ? -17.391 -7.536 -3.642 1.00 93.00 196 GLY A N 1
ATOM 1504 C CA . GLY A 1 196 ? -17.144 -8.418 -2.501 1.00 93.00 196 GLY A CA 1
ATOM 1505 C C . GLY A 1 196 ? -16.302 -9.645 -2.836 1.00 93.00 196 GLY A C 1
ATOM 1506 O O . GLY A 1 196 ? -16.310 -10.115 -3.973 1.00 93.00 196 GLY A O 1
ATOM 1507 N N . LYS A 1 197 ? -15.574 -10.157 -1.836 1.00 92.50 197 LYS A N 1
ATOM 1508 C CA . LYS A 1 197 ? -14.715 -11.351 -1.930 1.00 92.50 197 LYS A CA 1
ATOM 1509 C C . LYS A 1 197 ? -14.668 -12.143 -0.618 1.00 92.50 197 LYS A C 1
ATOM 1511 O O . LYS A 1 197 ? -14.972 -11.598 0.446 1.00 92.50 197 LYS A O 1
ATOM 1516 N N . VAL A 1 198 ? -14.318 -13.430 -0.722 1.00 90.06 198 VAL A N 1
ATOM 1517 C CA . VAL A 1 198 ? -14.186 -14.407 0.379 1.00 90.06 198 VAL A CA 1
ATOM 1518 C C . VAL A 1 198 ? -12.884 -15.187 0.240 1.00 90.06 198 VAL A C 1
ATOM 1520 O O . VAL A 1 198 ? -12.539 -15.482 -0.925 1.00 90.06 198 VAL A O 1
#

Radius of gyration: 21.02 Å; chains: 1; bounding box: 49×41×63 Å

=== Feature glossary ===
A reading guide for the features in this record.

Start from the sequence.

  · Sequence gives the chain of amino acids in standard one-letter code (A=alanine, C=cysteine, …, Y=tyrosine), read N→C. It is the only feature that is directly encoded by the gene; all structural features are derived from the folded form of this sequence.

Fold it, and you get atomic coordinates and the backbone conformation that goes with them.

  · Structure coordinates are given as an mmCIF _atom_site loop: one row per atom with element, residue name, chain id, sequence number, and x/y/z position in Å. Only the four main-chain atoms per residue are included here; side chains are omitted to keep the record compact.

  · Backbone dihedral angles. Every residue except chain termini has a φ (preceding-C → N → Cα → C) and a ψ (N → Cα → C → next-N). They are reported in degrees following the IUPAC sign convention. Secondary structure is essentially a statement about which (φ, ψ) basin each residue occupies.

  · Eight-state secondary structure (DSSP): H is the canonical α-helix, G the tighter 3₁₀-helix, I the wider π-helix; E/B are β-structure, T and S are turns and bends, and '-' is everything else. DSSP derives these from the pattern of main-chain N–H···O=C hydrogen bonds, not from the sequence.

  · SS3 is a coarse helix/strand/coil call (letters a/b/c) made by the P-SEA algorithm from inter-Cα distances and dihedrals. It is less detailed than DSSP but needs only Cα positions.

Summarize the fold with a handful of shape descriptors and a per-residue structural alphabet.

  · Radius of gyration (Rg) is the root-mean-square distance of Cα atoms from their centroid — a single number for overall size and compactness. A globular domain of N residues has Rg ≈ 2.2·N^0.38 Å; an extended or disordered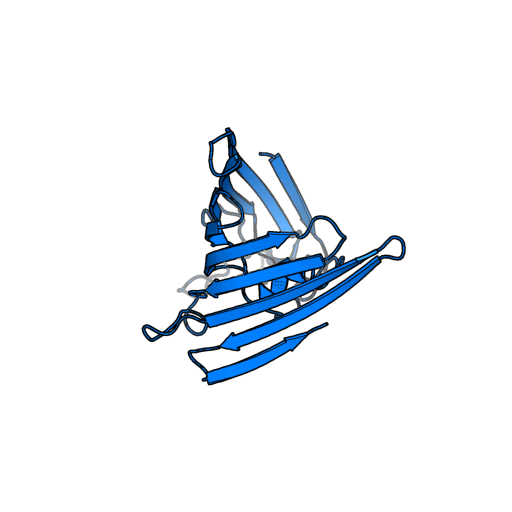 chain has a much larger Rg. The Cα contact count is the number of residue pairs whose Cα atoms are within 8 Å and are more than four positions apart in sequence — a standard proxy for tertiary packing density. The bounding box is the smallest axis-aligned box enclosing all Cα atoms.

  · 3Di is Foldseek's structural alphabet. Each residue is assigned one of twenty discrete states based on how its Cα sits relative to its spatial (not sequential) neighbors. Aligning 3Di strings finds structural homologs roughly as well as full 3D superposition, but orders of magnitude faster.

  · Solvent-accessible surface area (SASA) is the area in Å² traced out by the centre of a 1.4 Å probe sphere (a water molecule) rolled over the protein's van der Waals surface (Shrake–Rupley / Lee–Richards construction). Buried residues have near-zero SASA; fully exposed residues can exceed 200 Å². The total SASA scales roughly with the number of surface residues.

Ask how reliable the model is.

  · For AlphaFold models, the B-factor field carries pLDDT — the model's own estimate of local accuracy on a 0–100 scale. Regions with pLDDT<50 should be treated as essentially unmodeled; they often correspond to intrinsically disordered segments.

  · For experimental (PDB) structures, the B-factor (temperature factor) quantifies the positional spread of each atom in the crystal — a combination of thermal vibration and static disorder — in units of Å². High B-factors mark flexible loops or poorly resolved regions; low B-factors mark the rigid, well-ordered core.

  · Predicted Aligned Error (PAE) is an AlphaFold confidence matrix: entry (i, j) is the expected error in the position of residue j, in ångströms, when the prediction is superimposed on the true structure at residue i. Low PAE within a block of residues means that block is internally rigid and well-predicted; high PAE between two blocks means their relative placement is uncertain even if each block individually is confident.

Place it in context: what it resembles, what it is annotated as, and how it looks.

  · Structural nearest neighbors (via Foldseek easy-search vs the PDB). Reported per hit: target PDB id, E-value, and alignment TM-score. A TM-score above ~0.5 is the conventional threshold for 'same fold'.

  · Functional annotations link the protein to curated databases. InterPro entries identify conserved domains and families by matching the sequence against member-database signatures (Pfam, PROSITE, CDD, …). Gene Ontology (GO) terms describe molecular function, biological process, and cellular component in a controlled vocabulary. CATH places the structure in a hierarchical fold classification (Class/Architecture/Topology/Homologous-superfamily). The organism is the source species.

  · The contact map is a binary N×N matrix image: pixel (i, j) is dark where Cα_i and Cα_j are within 8 Å and |i−j|>4. Because the |i−j|>4 filter removes local helical contacts, off-diagonal stripes parallel to the main diagonal indicate parallel β-sheets; stripes perpendicular to it indicate antiparallel β-sheets. The Ramachandran plot scatters every residue's (φ, ψ) pair against the sterically allowed regions. The PAE heatmap renders the predicted-aligned-error matrix.

  · Six rendered views show the 3D structure from the faces of a cube — i.e. along ±x, ±y, ±z. Rendering representation is drawn randomly per protein from cartoon (secondary-structure ribbons), sticks (backbone bonds), or molecular surface; coloring is either N→C rainbow (blue at the N-terminus through red at the C-terminus) or one color per chain.